Protein AF-A0A0G0MPD8-F1 (afdb_monomer)

Solvent-accessible surface area (backbone atoms only — not comparable to full-atom values): 10029 Å² total; per-residue (Å²): 77,46,36,40,36,32,20,48,58,84,57,30,46,43,71,60,45,51,52,53,38,43,53,51,38,45,75,72,74,41,61,60,48,82,46,55,48,61,64,47,31,36,76,77,27,64,91,77,59,66,97,44,71,67,57,47,56,48,45,52,44,52,28,29,41,52,50,17,53,58,46,42,65,39,38,77,71,67,23,35,36,38,37,28,41,84,54,70,49,70,67,53,44,49,47,23,56,78,62,35,60,88,76,48,47,43,30,29,35,31,31,43,53,59,66,70,60,22,50,56,50,28,72,73,40,98,78,52,72,62,68,65,59,56,52,51,52,49,53,56,61,70,67,50,95,63,80,69,47,31,81,42,74,52,80,65,60,66,65,58,52,36,51,54,48,53,54,28,56,77,70,59,50,27,54,57,77,77,78,76,86,126

Sequence (182 aa):
MRIIILNGAVSSGKTTIGKLLIEKLIHEGKDAVFFDLDDLVEKRSPDFKWDFDENKSRDWLDARKELAELTNQHLHSKRIVVVVGPFFQKEEIEGFIKYVHPEAKIYLYTLTVPLEERLKRNRSRKYSNPDEDIAIQQKEINNLSESYGANINNIRSQLETVDDIVISVENNIGELQLAEDI

Radius of gyration: 15.99 Å; Cα contacts (8 Å, |Δi|>4): 268; chains: 1; bounding box: 38×40×46 Å

Nearest PDB structures (foldseek):
  2bdt-assembly1_A-2  TM=7.378E-01  e=3.967E-09  Halalkalibacterium halodurans C-125
  1m8p-assembly1_A  TM=6.578E-01  e=3.367E-07  Penicillium chrysogenum
  1grq-assembly1_A  TM=7.549E-01  e=3.752E-06  Streptomyces venezuelae
  2vli-assembly2_B-2  TM=6.852E-01  e=1.035E-05  Deinococcus radiodurans R1 = ATCC 13939 = DSM 20539
  5x7j-assembly1_A  TM=6.696E-01  e=2.318E-04  Thermus thermophilus HB8

InterPro domains:
  IPR027417 P-loop containing nucleoside triphosphate hydrolase [G3DSA:3.40.50.300] (2-176)
  IPR027417 P-loop containing nucleoside triphosphate hydrolase [SSF52540] (2-165)

Mean predicted aligned error: 3.75 Å

Secondary structure (DSSP, 8-state):
-EEEEEEE-TTS-HHHHHHHHHHHHHHTT--EEEEEHHHHHHTTSGGG--SSHHHHHHHHHHHHHHHHHHHHHHHTTTPEEEEES---SHHHHHHHHTTS-TT-EEEEEEEE--HHHHHHHHHTSSSPPPHHHHHHHHHHHHT-S---SEEEETTS-HHHHHHHHHHHHHTT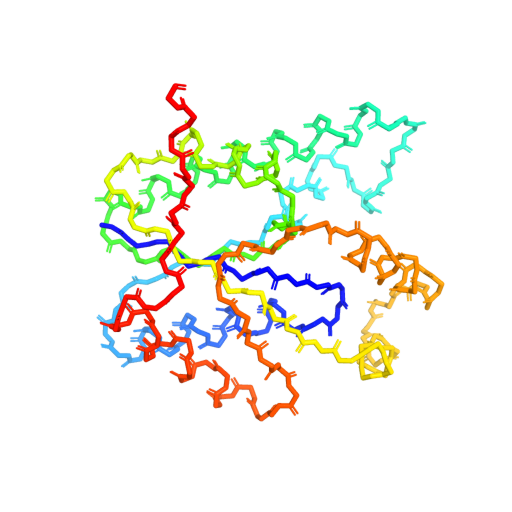TTB-------

pLDDT: mean 92.97, std 8.53, range [33.09, 98.62]

Organism: NCBI:txid1618422

Structure (mmCIF, N/CA/C/O backbone):
data_AF-A0A0G0MPD8-F1
#
_entry.id   AF-A0A0G0MPD8-F1
#
loop_
_atom_site.group_PDB
_atom_site.id
_atom_site.type_symbol
_atom_site.label_atom_id
_atom_site.label_alt_id
_atom_site.label_comp_id
_atom_site.label_asym_id
_atom_site.label_entity_id
_atom_site.label_seq_id
_atom_site.pdbx_PDB_ins_code
_atom_site.Cartn_x
_atom_site.Cartn_y
_atom_site.Cartn_z
_atom_site.occupancy
_atom_site.B_iso_or_equiv
_atom_site.auth_seq_id
_atom_site.auth_comp_id
_atom_site.auth_asym_id
_atom_site.auth_atom_id
_atom_site.pdbx_PDB_model_num
ATOM 1 N N . MET A 1 1 ? -13.045 2.885 12.880 1.00 89.69 1 MET A N 1
ATOM 2 C CA . MET A 1 1 ? -12.556 1.710 12.116 1.00 89.69 1 MET A CA 1
ATOM 3 C C . MET A 1 1 ? -11.212 2.092 11.502 1.00 89.69 1 MET A C 1
ATOM 5 O O . MET A 1 1 ? -11.015 3.287 11.317 1.00 89.69 1 MET A O 1
ATOM 9 N N . ARG A 1 2 ? -10.265 1.171 11.278 1.00 95.69 2 ARG A N 1
ATOM 10 C CA . ARG A 1 2 ? -8.907 1.540 10.824 1.00 95.69 2 ARG A CA 1
ATOM 11 C C . ARG A 1 2 ? -8.507 0.770 9.573 1.00 95.69 2 ARG A C 1
ATOM 13 O O . ARG A 1 2 ? -8.616 -0.455 9.558 1.00 95.69 2 ARG A O 1
ATOM 20 N N . ILE A 1 3 ? -8.000 1.501 8.589 1.00 98.19 3 ILE A N 1
ATOM 21 C CA . ILE A 1 3 ? -7.357 0.964 7.393 1.00 98.19 3 ILE A CA 1
ATOM 22 C C . ILE A 1 3 ? -5.913 1.448 7.391 1.00 98.19 3 ILE A C 1
ATOM 24 O O . ILE A 1 3 ? -5.662 2.633 7.589 1.00 98.19 3 ILE A O 1
ATOM 28 N N . ILE A 1 4 ? -4.972 0.540 7.169 1.00 98.50 4 ILE A N 1
ATOM 29 C CA . ILE A 1 4 ? -3.552 0.839 7.016 1.00 98.50 4 ILE A CA 1
ATOM 30 C C . ILE A 1 4 ? -3.159 0.434 5.600 1.00 98.50 4 ILE A C 1
ATOM 32 O O . ILE A 1 4 ? -3.152 -0.749 5.276 1.00 98.50 4 ILE A O 1
ATOM 36 N N . ILE A 1 5 ? -2.840 1.405 4.756 1.00 98.56 5 ILE A N 1
ATOM 37 C CA . ILE A 1 5 ? -2.388 1.201 3.385 1.00 98.56 5 ILE A CA 1
ATOM 38 C C . ILE A 1 5 ? -0.863 1.294 3.365 1.00 98.56 5 ILE A C 1
ATOM 40 O O . ILE A 1 5 ? -0.290 2.310 3.760 1.00 98.56 5 ILE A O 1
ATOM 44 N N . LEU A 1 6 ? -0.199 0.252 2.871 1.00 98.44 6 LEU A N 1
ATOM 45 C CA . LEU A 1 6 ? 1.227 0.276 2.568 1.00 98.44 6 LEU A CA 1
ATOM 46 C C . LEU A 1 6 ? 1.409 0.470 1.064 1.00 98.44 6 LEU A C 1
ATOM 48 O O . LEU 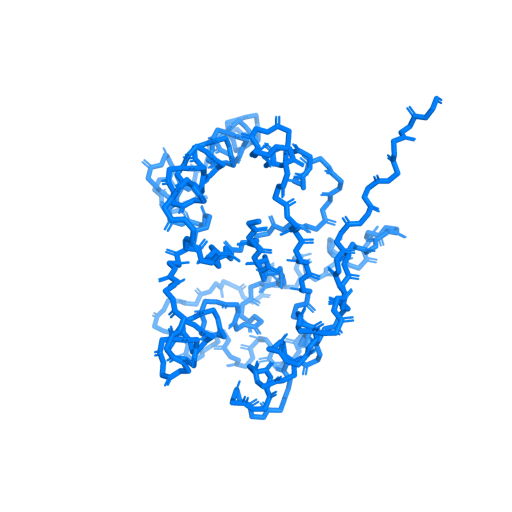A 1 6 ? 1.166 -0.440 0.269 1.00 98.44 6 LEU A O 1
ATOM 52 N N . ASN A 1 7 ? 1.866 1.662 0.699 1.00 97.31 7 ASN A N 1
ATOM 53 C CA . ASN A 1 7 ? 2.253 2.041 -0.651 1.00 97.31 7 ASN A CA 1
ATOM 54 C C . ASN A 1 7 ? 3.767 1.870 -0.852 1.00 97.31 7 ASN A C 1
ATOM 56 O O . ASN A 1 7 ? 4.539 1.705 0.095 1.00 97.31 7 ASN A O 1
ATOM 60 N N . GLY A 1 8 ? 4.224 1.890 -2.098 1.00 95.06 8 GLY A N 1
ATOM 61 C CA . GLY A 1 8 ? 5.638 1.823 -2.439 1.00 95.06 8 GLY A CA 1
ATOM 62 C C . GLY A 1 8 ? 5.912 1.027 -3.707 1.00 95.06 8 GLY A C 1
ATOM 63 O O . GLY A 1 8 ? 5.078 0.281 -4.219 1.00 95.06 8 GLY A O 1
ATOM 64 N N . ALA A 1 9 ? 7.126 1.183 -4.218 1.00 94.19 9 ALA A N 1
ATOM 65 C CA . ALA A 1 9 ? 7.517 0.621 -5.502 1.00 94.19 9 ALA A CA 1
ATOM 66 C C . ALA A 1 9 ? 7.655 -0.915 -5.460 1.00 94.19 9 ALA A C 1
ATOM 68 O O . ALA A 1 9 ? 7.646 -1.552 -4.397 1.00 94.19 9 ALA A O 1
ATOM 69 N N . VAL A 1 10 ? 7.825 -1.543 -6.621 1.00 92.38 10 VAL A N 1
ATOM 70 C CA . VAL A 1 10 ? 8.208 -2.956 -6.721 1.00 92.38 10 VAL A CA 1
ATOM 71 C C . VAL A 1 10 ? 9.486 -3.187 -5.916 1.00 92.38 10 VAL A C 1
ATOM 73 O O . VAL A 1 10 ? 10.426 -2.388 -5.948 1.00 92.38 10 VAL A O 1
ATOM 76 N N . SER A 1 11 ? 9.492 -4.285 -5.157 1.00 93.12 11 SER A N 1
ATOM 77 C CA . SER A 1 11 ? 10.592 -4.694 -4.273 1.00 93.12 11 SER A CA 1
ATOM 78 C C . SER A 1 11 ? 10.896 -3.719 -3.121 1.00 93.12 11 SER A C 1
ATOM 80 O O . SER A 1 11 ? 11.937 -3.836 -2.474 1.00 93.12 11 SER A O 1
ATOM 82 N N . SER A 1 12 ? 9.966 -2.812 -2.783 1.00 95.00 12 SER A N 1
ATOM 83 C CA . SER A 1 12 ? 10.066 -1.986 -1.568 1.00 95.00 12 SER A CA 1
ATOM 84 C C . SER A 1 12 ? 9.766 -2.754 -0.275 1.00 95.00 12 SER A C 1
ATOM 86 O O . SER A 1 12 ? 10.100 -2.271 0.800 1.00 95.00 12 SER A O 1
ATOM 88 N N . GLY A 1 13 ? 9.173 -3.951 -0.358 1.00 94.94 13 GLY A N 1
ATOM 89 C CA . GLY A 1 13 ? 8.874 -4.807 0.797 1.00 94.94 13 GLY A CA 1
ATOM 90 C C . GLY A 1 13 ? 7.444 -4.715 1.341 1.00 94.94 13 GLY A C 1
ATOM 91 O O . GLY A 1 13 ? 7.196 -5.288 2.395 1.00 94.94 13 GLY A O 1
ATOM 92 N N . LYS A 1 14 ? 6.506 -4.058 0.637 1.00 96.44 14 LYS A N 1
ATOM 93 C CA . LYS A 1 14 ? 5.104 -3.869 1.078 1.00 96.44 14 LYS A CA 1
ATOM 94 C C . LYS A 1 14 ? 4.444 -5.139 1.610 1.00 96.44 14 LYS A C 1
ATOM 96 O O . LYS A 1 14 ? 4.046 -5.171 2.765 1.00 96.44 14 LYS A O 1
ATOM 101 N N . THR A 1 15 ? 4.386 -6.199 0.801 1.00 96.06 15 THR A N 1
ATOM 102 C CA . THR A 1 15 ? 3.754 -7.473 1.174 1.00 96.06 15 THR A CA 1
ATOM 103 C C . THR A 1 15 ? 4.418 -8.097 2.404 1.00 96.06 15 THR A C 1
ATOM 105 O O . THR A 1 15 ? 3.732 -8.636 3.266 1.00 96.06 15 THR A O 1
ATOM 108 N N . THR A 1 16 ? 5.747 -8.005 2.527 1.00 96.25 16 THR A N 1
ATOM 109 C CA . THR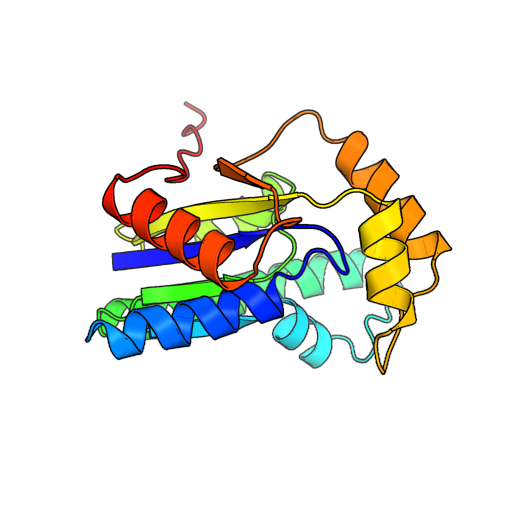 A 1 16 ? 6.472 -8.524 3.696 1.00 96.25 16 THR A CA 1
ATOM 110 C C . THR A 1 16 ? 6.147 -7.728 4.955 1.00 96.25 16 THR A C 1
ATOM 112 O O . THR A 1 16 ? 5.774 -8.320 5.962 1.00 96.25 16 THR A O 1
ATOM 115 N N . ILE A 1 17 ? 6.234 -6.397 4.890 1.00 98.19 17 ILE A N 1
ATOM 116 C CA . ILE A 1 17 ? 5.904 -5.520 6.019 1.00 98.19 17 ILE A CA 1
ATOM 117 C C . ILE A 1 17 ? 4.429 -5.662 6.405 1.00 98.19 17 ILE A C 1
ATOM 119 O O . ILE A 1 17 ? 4.128 -5.759 7.586 1.00 98.19 17 ILE A O 1
ATOM 123 N N . GLY A 1 18 ? 3.514 -5.756 5.440 1.00 98.31 18 GLY A N 1
ATOM 124 C CA . GLY A 1 18 ? 2.086 -5.926 5.705 1.00 98.31 18 GLY A CA 1
ATOM 125 C C . GLY A 1 18 ? 1.761 -7.238 6.417 1.00 98.31 18 GLY A C 1
ATOM 126 O O . GLY A 1 18 ? 0.972 -7.235 7.356 1.00 98.31 18 GLY A O 1
ATOM 127 N N . LYS A 1 19 ? 2.413 -8.345 6.041 1.00 98.19 19 LYS A N 1
ATOM 128 C CA . LYS A 1 19 ? 2.257 -9.634 6.736 1.00 98.19 19 LYS A CA 1
ATOM 129 C C . LYS A 1 19 ? 2.800 -9.585 8.165 1.00 98.19 19 LYS A C 1
ATOM 131 O O . LYS A 1 19 ? 2.087 -9.958 9.090 1.00 98.19 19 LYS A O 1
ATOM 136 N N . LEU A 1 20 ? 4.008 -9.050 8.352 1.00 98.31 20 LEU A N 1
ATOM 137 C CA . LEU A 1 20 ? 4.600 -8.883 9.685 1.00 98.31 20 LEU A CA 1
ATOM 138 C C . LEU A 1 20 ? 3.778 -7.928 10.567 1.00 98.31 20 LEU A C 1
ATOM 140 O O . LEU A 1 20 ? 3.646 -8.149 11.768 1.00 98.31 20 LEU A O 1
ATOM 144 N N . LEU A 1 21 ? 3.178 -6.893 9.975 1.00 98.44 21 LEU A N 1
ATOM 145 C CA . LEU A 1 21 ? 2.280 -5.978 10.673 1.00 98.44 21 LEU A CA 1
ATOM 146 C C . LEU A 1 21 ? 1.028 -6.699 11.184 1.00 98.44 21 LEU A C 1
ATOM 148 O O . LEU A 1 21 ? 0.639 -6.484 12.328 1.00 98.44 21 LEU A O 1
ATOM 152 N N . ILE A 1 22 ? 0.419 -7.585 10.388 1.00 98.19 22 ILE A N 1
ATOM 153 C CA . ILE A 1 22 ? -0.695 -8.418 10.865 1.00 98.19 22 ILE A CA 1
ATOM 154 C C . ILE A 1 22 ? -0.270 -9.292 12.040 1.00 98.19 22 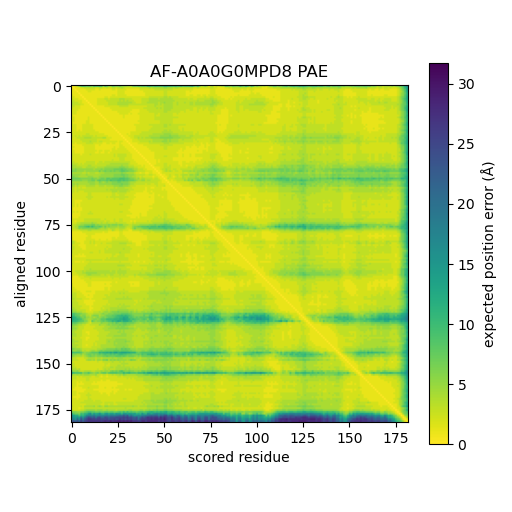ILE A C 1
ATOM 156 O O . ILE A 1 22 ? -0.967 -9.317 13.053 1.00 98.19 22 ILE A O 1
ATOM 160 N N . GLU A 1 23 ? 0.866 -9.982 11.928 1.00 98.12 23 GLU A N 1
ATOM 161 C CA . GLU A 1 23 ? 1.380 -10.839 13.003 1.00 98.12 23 GLU A CA 1
ATOM 162 C C . GLU A 1 23 ? 1.576 -10.047 14.300 1.00 98.12 23 GLU A C 1
ATOM 164 O O . GLU A 1 23 ? 1.130 -10.481 15.365 1.00 98.12 23 GLU A O 1
ATOM 169 N N . LYS A 1 24 ? 2.163 -8.848 14.204 1.00 97.75 24 LYS A N 1
ATOM 170 C CA . LYS A 1 24 ? 2.351 -7.936 15.337 1.00 97.75 24 LYS A CA 1
ATOM 171 C C . LYS A 1 24 ? 1.023 -7.526 15.970 1.00 97.75 24 LYS A C 1
ATOM 173 O O . LYS A 1 24 ? 0.870 -7.636 17.185 1.00 97.75 24 LYS A O 1
ATOM 178 N N . LEU A 1 25 ? 0.058 -7.086 15.161 1.00 97.12 25 LEU A N 1
ATOM 179 C CA . LEU A 1 25 ? -1.260 -6.656 15.637 1.00 97.12 25 LEU A CA 1
ATOM 180 C C . LEU A 1 25 ? -1.999 -7.802 16.345 1.00 97.12 25 LEU A C 1
ATOM 182 O O . LEU A 1 25 ? -2.536 -7.598 17.433 1.00 97.12 25 LEU A O 1
ATOM 186 N N . ILE A 1 26 ? -1.967 -9.010 15.777 1.00 96.75 26 ILE A N 1
ATOM 187 C CA . ILE A 1 26 ? -2.576 -10.206 16.378 1.00 96.75 26 ILE A CA 1
ATOM 188 C C . ILE A 1 26 ? -1.893 -10.566 17.698 1.00 96.75 26 ILE A C 1
ATOM 190 O O . ILE A 1 26 ? -2.576 -10.843 18.684 1.00 96.75 26 ILE A O 1
ATOM 194 N N . HIS A 1 27 ? -0.560 -10.517 17.752 1.00 96.94 27 HIS A N 1
ATOM 195 C CA . HIS A 1 27 ? 0.196 -10.757 18.983 1.00 96.94 27 HIS A CA 1
ATOM 196 C C . HIS A 1 27 ? -0.147 -9.740 20.089 1.00 96.94 27 HIS A C 1
ATOM 198 O O . HIS A 1 27 ? -0.132 -10.074 21.271 1.00 96.94 27 HIS A O 1
ATOM 204 N N . GLU A 1 28 ? -0.505 -8.508 19.725 1.00 95.38 28 GLU A N 1
ATOM 205 C CA . GLU A 1 28 ? -0.995 -7.469 20.645 1.00 95.38 28 GLU A CA 1
ATOM 206 C C . GLU A 1 28 ? -2.487 -7.603 21.004 1.00 95.38 28 GLU A C 1
ATOM 208 O O . GLU A 1 28 ? -3.049 -6.729 21.666 1.00 95.38 28 GLU A O 1
ATOM 213 N N . GLY A 1 29 ? -3.152 -8.680 20.577 1.00 96.00 29 GLY A N 1
ATOM 214 C CA . GLY A 1 29 ? -4.567 -8.930 20.854 1.00 96.00 29 GLY A CA 1
ATOM 215 C C . GLY A 1 29 ? -5.535 -8.124 19.982 1.00 96.00 29 GLY A C 1
ATOM 216 O O . GLY A 1 29 ? -6.718 -8.030 20.315 1.00 96.00 29 GLY A O 1
ATOM 217 N N . LYS A 1 30 ? -5.066 -7.532 18.876 1.00 95.62 30 LYS A N 1
ATOM 218 C CA . LYS A 1 30 ? -5.901 -6.824 17.894 1.00 95.62 30 LYS A CA 1
ATOM 219 C C . LYS A 1 30 ? -6.303 -7.795 16.777 1.00 95.62 30 LYS A C 1
ATOM 221 O O . LYS A 1 30 ? -5.483 -8.569 16.298 1.00 95.62 30 LYS A O 1
ATOM 226 N N . ASP A 1 31 ? -7.552 -7.736 16.319 1.00 95.75 31 ASP A N 1
ATOM 227 C CA . ASP A 1 31 ? -7.974 -8.493 15.134 1.00 95.75 31 ASP A CA 1
ATOM 228 C C . ASP A 1 31 ? -7.675 -7.689 13.863 1.00 95.75 31 ASP A C 1
ATOM 230 O O . ASP A 1 31 ? -8.049 -6.515 13.754 1.00 95.75 31 ASP A O 1
ATOM 234 N N . ALA A 1 32 ? -6.988 -8.314 12.908 1.00 97.56 32 ALA A N 1
ATOM 235 C CA . ALA A 1 32 ? -6.561 -7.675 11.676 1.00 97.56 32 ALA A CA 1
ATOM 236 C C . ALA A 1 32 ? -6.621 -8.624 10.467 1.00 97.56 32 ALA A C 1
ATOM 238 O O . ALA A 1 32 ? -6.510 -9.844 10.600 1.00 97.56 32 ALA A O 1
ATOM 239 N N . VAL A 1 33 ? -6.794 -8.055 9.272 1.00 98.00 33 VAL A N 1
ATOM 240 C CA . VAL A 1 33 ? -6.824 -8.780 7.991 1.00 98.00 33 VAL A CA 1
ATOM 241 C C . VAL A 1 33 ? -5.934 -8.098 6.961 1.00 98.00 33 VAL A C 1
ATOM 243 O O . VAL A 1 33 ? -5.814 -6.877 6.965 1.00 98.00 33 VAL A O 1
ATOM 246 N N . PHE A 1 34 ? -5.320 -8.892 6.086 1.00 98.38 34 PHE A N 1
ATOM 247 C CA . PHE A 1 34 ? -4.436 -8.428 5.021 1.00 98.38 34 PHE A CA 1
ATOM 248 C C . PHE A 1 34 ? -5.078 -8.608 3.648 1.00 98.38 34 PHE A C 1
ATOM 250 O O 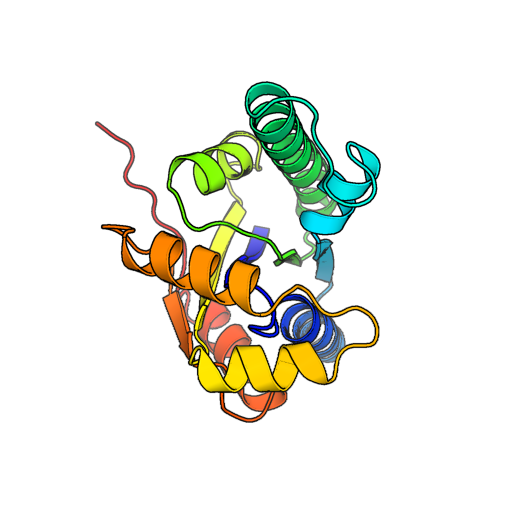. PHE A 1 34 ? -5.618 -9.678 3.362 1.00 98.38 34 PHE A O 1
ATOM 257 N N . PHE A 1 35 ? -4.929 -7.600 2.794 1.00 98.31 35 PHE A N 1
ATOM 258 C CA . PHE A 1 35 ? -5.270 -7.656 1.379 1.00 98.31 35 PHE A CA 1
ATOM 259 C C . PHE A 1 35 ? -4.133 -7.111 0.516 1.00 98.31 35 PHE A C 1
ATOM 261 O O . PHE A 1 35 ? -3.550 -6.072 0.830 1.00 98.31 35 PHE A O 1
ATOM 268 N N . ASP A 1 36 ? -3.863 -7.793 -0.593 1.00 97.62 36 ASP A N 1
ATOM 269 C CA . ASP A 1 36 ? -2.962 -7.332 -1.645 1.00 97.62 36 ASP A CA 1
ATOM 270 C C . ASP A 1 36 ? -3.801 -6.909 -2.856 1.00 97.62 36 ASP A C 1
ATOM 272 O O . ASP A 1 36 ? -4.614 -7.688 -3.358 1.00 97.62 36 ASP A O 1
ATOM 276 N N . LEU A 1 37 ? -3.662 -5.655 -3.291 1.00 97.62 37 LEU A N 1
ATOM 277 C CA . LEU A 1 37 ? -4.362 -5.151 -4.472 1.00 97.62 37 LEU A CA 1
ATOM 278 C C . LEU A 1 37 ? -3.881 -5.875 -5.735 1.00 97.62 37 LEU A C 1
ATOM 280 O O . LEU A 1 37 ? -4.691 -6.131 -6.627 1.00 97.62 37 LEU A O 1
ATOM 284 N N . ASP A 1 38 ? -2.599 -6.246 -5.784 1.00 94.38 38 ASP A N 1
ATOM 285 C CA . ASP A 1 38 ? -2.008 -6.937 -6.928 1.00 94.38 38 ASP A CA 1
ATOM 286 C C . ASP A 1 38 ? -2.713 -8.295 -7.149 1.00 94.38 38 ASP A C 1
ATOM 288 O O . ASP A 1 38 ? -3.046 -8.624 -8.287 1.00 94.38 38 ASP A O 1
ATOM 292 N N . ASP A 1 39 ? -3.081 -9.013 -6.075 1.00 95.62 39 ASP A N 1
ATOM 293 C CA . ASP A 1 39 ? -3.837 -10.280 -6.147 1.00 95.62 39 ASP A CA 1
ATOM 294 C C . ASP A 1 39 ? -5.228 -10.101 -6.789 1.00 95.62 39 ASP A C 1
ATOM 296 O O . ASP A 1 39 ? -5.761 -11.016 -7.421 1.00 95.62 39 ASP A O 1
ATOM 300 N N . LEU A 1 40 ? -5.868 -8.941 -6.600 1.00 97.19 40 LEU A N 1
ATOM 301 C CA . LEU A 1 40 ? -7.189 -8.654 -7.174 1.00 97.19 40 LEU A CA 1
ATOM 302 C C . LEU A 1 40 ? -7.097 -8.261 -8.647 1.00 97.19 40 LEU A C 1
ATOM 304 O O . LEU A 1 40 ? -7.979 -8.610 -9.433 1.00 97.19 40 LEU A O 1
ATOM 308 N N . VAL A 1 41 ? -6.024 -7.570 -9.028 1.00 96.44 41 VAL A N 1
ATOM 309 C CA . VAL A 1 41 ? -5.736 -7.254 -10.430 1.00 96.44 41 VAL A CA 1
ATOM 310 C C . VAL A 1 41 ? -5.372 -8.523 -11.195 1.00 96.44 41 VAL A C 1
ATOM 312 O O . VAL A 1 41 ? -5.921 -8.754 -12.270 1.00 96.44 41 VAL A O 1
ATOM 315 N N . GLU A 1 42 ? -4.530 -9.389 -10.630 1.00 94.88 42 GLU A N 1
ATOM 316 C CA . GLU A 1 42 ? -4.084 -10.626 -11.282 1.00 94.88 42 GLU A CA 1
ATOM 317 C C . GLU A 1 42 ? -5.245 -11.598 -11.562 1.00 94.88 42 GLU A C 1
ATOM 319 O O . GLU A 1 42 ? -5.276 -12.258 -12.601 1.00 94.88 42 GLU A O 1
ATOM 324 N N . LYS A 1 43 ? -6.271 -11.632 -10.697 1.00 94.88 43 LYS A N 1
ATOM 325 C CA . LYS A 1 43 ? -7.513 -12.390 -10.955 1.00 94.88 43 LYS A CA 1
ATOM 326 C C . LYS A 1 43 ? -8.262 -11.924 -12.207 1.00 94.88 43 LYS A C 1
ATOM 328 O O . LYS A 1 43 ? -9.016 -12.707 -12.783 1.00 94.88 43 LYS A O 1
ATOM 333 N N . ARG A 1 44 ? -8.106 -10.654 -12.591 1.00 93.94 44 ARG A N 1
ATOM 334 C CA . ARG A 1 44 ? -8.770 -10.027 -13.747 1.00 93.94 44 ARG A CA 1
ATOM 335 C C . ARG A 1 44 ? -7.899 -10.107 -14.995 1.00 93.94 44 ARG A C 1
ATOM 337 O O . ARG A 1 44 ? -8.400 -10.432 -16.067 1.00 93.94 44 ARG A O 1
ATOM 344 N N . SER A 1 45 ? -6.603 -9.863 -14.825 1.00 93.19 45 SER A N 1
ATOM 345 C CA . SER A 1 45 ? -5.577 -9.924 -15.860 1.00 93.19 45 SER A CA 1
ATOM 346 C C . SER A 1 45 ? -4.396 -10.772 -15.366 1.00 93.19 45 SER A C 1
ATOM 348 O O . SER A 1 45 ? -3.496 -10.261 -14.690 1.00 93.19 45 SER A O 1
ATOM 350 N N . PRO A 1 46 ? -4.391 -12.081 -15.683 1.00 90.94 46 PRO A N 1
ATOM 351 C CA . PRO A 1 46 ? -3.290 -12.969 -15.326 1.00 90.94 46 PRO A CA 1
ATOM 352 C C . PRO A 1 46 ? -1.958 -12.477 -15.902 1.00 90.94 46 PRO A C 1
ATOM 354 O O . PRO A 1 46 ? -1.900 -12.009 -17.041 1.00 90.94 46 PRO A O 1
ATOM 357 N N . ASP A 1 47 ? -0.886 -12.600 -15.119 1.00 86.44 47 ASP A N 1
ATOM 358 C CA . ASP A 1 47 ? 0.459 -12.100 -15.439 1.00 86.44 47 ASP A CA 1
ATOM 359 C C . ASP A 1 47 ? 0.547 -10.584 -15.715 1.00 86.44 47 ASP A C 1
ATOM 361 O O . ASP A 1 47 ? 1.555 -10.136 -16.268 1.00 86.44 47 ASP A O 1
ATOM 365 N N . PHE A 1 48 ? -0.473 -9.789 -15.363 1.00 87.56 48 PHE A N 1
ATOM 366 C CA . PHE A 1 48 ? -0.511 -8.342 -15.619 1.00 87.56 48 PHE A CA 1
ATOM 367 C C . PHE A 1 48 ? -0.319 -8.005 -17.111 1.00 87.56 48 PHE A C 1
ATOM 369 O O . PHE A 1 48 ? 0.463 -7.123 -17.480 1.00 87.56 48 PHE A O 1
ATOM 376 N N . LYS A 1 49 ? -1.008 -8.744 -17.990 1.00 88.44 49 LYS A N 1
ATOM 377 C CA . LYS A 1 49 ? -0.958 -8.560 -19.448 1.00 88.44 49 LYS A CA 1
ATOM 378 C C . LYS A 1 49 ? -2.253 -7.950 -19.964 1.00 88.44 49 LYS A C 1
ATOM 380 O O . LYS A 1 49 ? -3.340 -8.493 -19.762 1.00 88.44 49 LYS A O 1
ATOM 385 N N . TRP A 1 50 ? -2.120 -6.854 -20.700 1.00 93.31 50 TRP A N 1
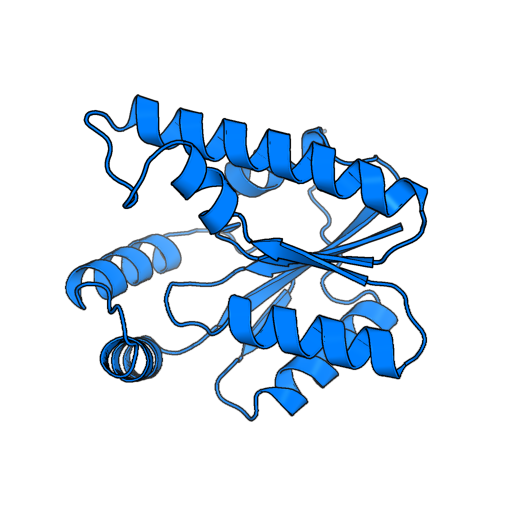ATOM 386 C CA . TRP A 1 50 ? -3.236 -6.176 -21.347 1.00 93.31 50 TRP A CA 1
ATOM 387 C C . TRP A 1 50 ? -2.922 -5.909 -22.808 1.00 93.31 50 TRP A C 1
ATOM 389 O O . TRP A 1 50 ? -1.800 -5.542 -23.148 1.00 93.31 50 TRP A O 1
ATOM 399 N N . ASP A 1 51 ? -3.943 -6.048 -23.649 1.00 89.62 51 ASP A N 1
ATOM 400 C CA . ASP A 1 51 ? -3.853 -5.695 -25.066 1.00 89.62 51 ASP A CA 1
ATOM 401 C C . ASP A 1 51 ? -3.899 -4.171 -25.280 1.00 89.62 51 ASP A C 1
ATOM 403 O O . ASP A 1 51 ? -3.364 -3.668 -26.265 1.00 89.62 51 ASP A O 1
ATOM 407 N N . PHE A 1 52 ? -4.531 -3.440 -24.349 1.00 91.94 52 PHE A N 1
ATOM 408 C CA . PHE A 1 52 ? -4.769 -1.996 -24.420 1.00 91.94 52 PHE A CA 1
ATOM 409 C C . PHE A 1 52 ? -4.672 -1.333 -23.035 1.00 91.94 52 PHE A C 1
ATOM 411 O O . PHE A 1 52 ? -5.051 -1.933 -22.021 1.00 91.94 52 PHE A O 1
ATOM 418 N N . ASP A 1 53 ? -4.224 -0.076 -22.989 1.00 90.88 53 ASP A N 1
ATOM 419 C CA . ASP A 1 53 ? -4.077 0.695 -21.744 1.00 90.88 53 ASP A CA 1
ATOM 420 C C . ASP A 1 53 ? -5.424 0.989 -21.062 1.00 90.88 53 ASP A C 1
ATOM 422 O O . ASP A 1 53 ? -5.505 1.080 -19.831 1.00 90.88 53 ASP A O 1
ATOM 426 N N . GLU A 1 54 ? -6.512 1.081 -21.830 1.00 93.44 54 GLU A N 1
ATOM 427 C CA . GLU A 1 54 ? -7.865 1.247 -21.297 1.00 93.44 54 GLU A CA 1
ATOM 428 C C . GLU A 1 54 ? -8.297 0.026 -20.477 1.00 93.44 54 GLU A C 1
ATOM 430 O O . GLU A 1 54 ? -8.911 0.176 -19.417 1.00 93.44 54 GLU A O 1
ATOM 435 N N . ASN A 1 55 ? -7.940 -1.186 -20.923 1.00 94.38 55 ASN A N 1
ATOM 436 C CA . ASN A 1 55 ? -8.218 -2.418 -20.185 1.00 94.38 55 ASN A CA 1
ATOM 437 C C . ASN A 1 55 ? -7.453 -2.431 -18.862 1.00 94.38 55 ASN A C 1
ATOM 439 O O . ASN A 1 55 ? -8.052 -2.694 -17.821 1.00 94.38 55 ASN A O 1
ATOM 443 N N . LYS A 1 56 ? -6.165 -2.072 -18.892 1.00 94.31 56 LYS A N 1
ATOM 444 C CA . LYS A 1 56 ? -5.340 -1.930 -17.688 1.00 94.31 56 LYS A CA 1
ATOM 445 C C . LYS A 1 56 ? -5.976 -0.959 -16.700 1.00 94.31 56 LYS A C 1
ATOM 447 O O . LYS A 1 56 ? -6.207 -1.315 -15.547 1.00 94.31 56 LYS A O 1
ATOM 452 N N . SER A 1 57 ? -6.308 0.245 -17.155 1.00 93.38 57 SER A N 1
ATOM 453 C CA . SER A 1 57 ? -6.883 1.292 -16.304 1.00 93.38 57 SER A CA 1
ATOM 454 C C . SER A 1 57 ? -8.207 0.857 -15.670 1.00 93.38 57 SER A C 1
ATOM 456 O O . SER A 1 57 ? -8.422 1.067 -14.475 1.00 93.38 57 SER A O 1
ATOM 458 N N . ARG A 1 58 ? -9.073 0.191 -16.446 1.00 95.12 58 ARG A N 1
ATOM 459 C CA . ARG A 1 58 ? -10.340 -0.361 -15.952 1.00 95.12 58 ARG A CA 1
ATOM 460 C C . ARG A 1 58 ? -10.116 -1.452 -14.909 1.00 95.12 58 ARG A C 1
ATOM 462 O O . ARG A 1 58 ? -10.722 -1.387 -13.846 1.00 95.12 58 ARG A O 1
ATOM 469 N N . ASP A 1 59 ? -9.248 -2.422 -15.181 1.00 96.50 59 ASP A N 1
ATOM 470 C CA . ASP A 1 59 ? -9.037 -3.559 -14.281 1.00 96.50 59 ASP A CA 1
ATOM 471 C C . ASP A 1 59 ? -8.460 -3.105 -12.929 1.00 96.50 59 ASP A C 1
ATOM 473 O O . ASP A 1 59 ? -8.881 -3.590 -11.879 1.00 96.50 59 ASP A O 1
ATOM 477 N N . TRP A 1 60 ? -7.562 -2.114 -12.938 1.00 96.94 60 TRP A N 1
ATOM 478 C CA . TRP A 1 60 ? -7.046 -1.470 -11.726 1.00 96.94 60 TRP A CA 1
ATOM 479 C C . TRP A 1 60 ? -8.121 -0.704 -10.946 1.00 96.94 60 TRP A C 1
ATOM 481 O O . TRP A 1 60 ? -8.116 -0.719 -9.712 1.00 96.94 60 TRP A O 1
ATOM 491 N N . LEU A 1 61 ? -9.033 -0.014 -11.634 1.00 96.12 61 LEU A N 1
ATOM 492 C CA . LEU A 1 61 ? -10.147 0.686 -10.993 1.00 96.12 61 LEU A CA 1
ATOM 493 C C . LEU A 1 61 ? -11.145 -0.304 -10.373 1.00 96.12 61 LEU A C 1
ATOM 495 O O . LEU A 1 61 ? -11.561 -0.125 -9.226 1.00 96.12 61 LEU A O 1
ATOM 499 N N . ASP A 1 62 ? -11.487 -1.363 -11.103 1.00 97.50 62 ASP A N 1
ATOM 500 C CA . ASP A 1 62 ? -12.396 -2.413 -10.642 1.00 97.50 62 ASP A CA 1
ATOM 501 C C . ASP A 1 62 ? -11.807 -3.182 -9.453 1.00 97.50 62 ASP A C 1
ATOM 503 O O . ASP A 1 62 ? -12.515 -3.443 -8.480 1.00 97.50 62 ASP A O 1
ATOM 507 N N . ALA A 1 63 ? -10.504 -3.482 -9.478 1.00 98.19 63 ALA A N 1
ATOM 508 C CA . ALA A 1 63 ? -9.809 -4.111 -8.358 1.00 98.19 63 ALA A CA 1
ATOM 509 C C . ALA A 1 63 ? -9.833 -3.235 -7.095 1.00 98.19 63 ALA A C 1
ATOM 511 O O . ALA A 1 63 ? -10.068 -3.745 -6.001 1.00 98.19 63 ALA A O 1
ATOM 512 N N . ARG A 1 64 ? -9.661 -1.912 -7.221 1.00 98.12 64 ARG A N 1
ATOM 513 C CA . ARG A 1 64 ? -9.769 -0.982 -6.080 1.00 98.12 64 ARG A CA 1
ATOM 514 C C . ARG A 1 64 ? -11.184 -0.909 -5.517 1.00 98.12 64 ARG A C 1
ATOM 516 O O . ARG A 1 64 ? -11.348 -0.857 -4.299 1.00 98.12 64 ARG A O 1
ATOM 523 N N . LYS A 1 65 ? -12.199 -0.946 -6.381 1.00 97.94 65 LYS A N 1
ATOM 524 C CA . LYS A 1 65 ? -13.597 -1.019 -5.948 1.00 97.94 65 LYS A CA 1
ATOM 525 C C . LYS A 1 65 ? -13.875 -2.314 -5.179 1.00 97.94 65 LYS A C 1
ATOM 527 O O . LYS A 1 65 ? -14.398 -2.256 -4.071 1.00 97.94 65 LYS A O 1
ATOM 532 N N . GLU A 1 66 ? -13.480 -3.462 -5.727 1.00 98.06 66 GLU A N 1
ATOM 533 C CA . GLU A 1 66 ? -13.623 -4.763 -5.058 1.00 98.06 66 GLU A CA 1
ATOM 534 C C . GLU A 1 66 ? -12.883 -4.786 -3.712 1.00 98.06 66 GLU A C 1
ATOM 536 O O . GLU A 1 66 ? -13.422 -5.232 -2.699 1.00 98.06 66 GLU A O 1
ATOM 541 N N . LEU A 1 67 ? -11.668 -4.236 -3.666 1.00 98.38 67 LEU A N 1
ATOM 542 C CA . LEU A 1 67 ? -10.883 -4.121 -2.442 1.00 98.38 67 LEU A CA 1
ATOM 543 C C . LEU A 1 67 ? -11.586 -3.285 -1.368 1.00 98.38 67 LEU A C 1
ATOM 545 O O . LEU A 1 67 ? -11.541 -3.635 -0.187 1.00 98.38 67 LEU A O 1
ATOM 549 N N . ALA A 1 68 ? -12.232 -2.185 -1.757 1.00 97.75 68 ALA A N 1
ATOM 550 C CA . ALA A 1 68 ? -13.008 -1.352 -0.844 1.00 97.75 68 ALA A CA 1
ATOM 551 C C . ALA A 1 68 ? -14.229 -2.103 -0.294 1.00 97.75 68 ALA A C 1
ATOM 553 O O . ALA A 1 68 ? -14.499 -2.049 0.907 1.00 97.75 68 ALA A O 1
ATOM 554 N N . GLU A 1 69 ? -14.924 -2.871 -1.136 1.00 96.75 69 GLU A N 1
ATOM 555 C CA . GLU A 1 69 ? -16.049 -3.714 -0.719 1.00 96.75 69 GLU A CA 1
ATOM 556 C C . GLU A 1 69 ? -15.607 -4.791 0.288 1.00 96.75 69 GLU A C 1
ATOM 558 O O . GLU A 1 69 ? -16.225 -4.932 1.348 1.00 96.75 69 GLU A O 1
ATOM 563 N N . LEU A 1 70 ? -14.499 -5.491 0.018 1.00 96.69 70 LEU A N 1
ATOM 564 C CA . LEU A 1 70 ? -13.894 -6.460 0.946 1.00 96.69 70 LEU A CA 1
ATOM 565 C C . LEU A 1 70 ? -13.456 -5.800 2.258 1.00 96.69 70 LEU A C 1
ATOM 567 O O . LEU A 1 70 ? -13.698 -6.324 3.347 1.00 96.69 70 LEU A O 1
ATOM 571 N N . THR A 1 71 ? -12.851 -4.617 2.165 1.00 97.56 71 THR A N 1
ATOM 572 C CA . THR A 1 71 ? -12.449 -3.817 3.325 1.00 97.56 71 THR A CA 1
ATOM 573 C C . THR A 1 71 ? -13.657 -3.514 4.212 1.00 97.56 71 THR A C 1
ATOM 575 O O . THR A 1 71 ? -13.628 -3.809 5.409 1.00 97.56 71 THR A O 1
ATOM 578 N N . ASN A 1 72 ? -14.757 -3.022 3.638 1.00 96.44 72 ASN A N 1
ATOM 579 C CA . ASN A 1 72 ? -15.973 -2.677 4.380 1.00 96.44 72 ASN A CA 1
ATOM 580 C C . ASN A 1 72 ? -16.576 -3.866 5.139 1.00 96.44 72 ASN A C 1
ATOM 582 O O . ASN A 1 72 ? -16.993 -3.705 6.290 1.00 96.44 72 ASN A O 1
ATOM 586 N N . GLN A 1 73 ? -16.560 -5.069 4.552 1.00 95.50 73 GLN A N 1
ATOM 587 C CA . GLN A 1 73 ? -17.037 -6.288 5.221 1.00 95.50 73 GLN A CA 1
ATOM 588 C C . GLN A 1 73 ? -16.298 -6.546 6.547 1.00 95.50 73 GLN A C 1
ATOM 590 O O . GLN A 1 73 ? -16.905 -6.956 7.541 1.00 95.50 73 GLN A O 1
ATOM 595 N N . HIS A 1 74 ? -14.996 -6.257 6.599 1.00 96.12 74 HIS A N 1
ATOM 596 C CA . HIS A 1 74 ? -14.182 -6.443 7.801 1.00 96.12 74 HIS A CA 1
ATOM 597 C C . HIS A 1 74 ? -14.235 -5.264 8.773 1.00 96.12 74 HIS A C 1
ATOM 599 O O . HIS A 1 74 ? -14.186 -5.484 9.989 1.00 96.12 74 HIS A O 1
ATOM 605 N N . LEU A 1 75 ? -14.404 -4.036 8.276 1.00 92.62 75 LEU A N 1
ATOM 606 C CA . LEU A 1 75 ? -14.578 -2.859 9.132 1.00 92.62 75 LEU A CA 1
ATOM 607 C C . LEU A 1 75 ? -15.844 -2.963 9.995 1.00 92.62 75 LEU A C 1
ATOM 609 O O . LEU A 1 75 ? -15.801 -2.600 11.173 1.00 92.62 75 LEU A O 1
ATOM 613 N N . HIS A 1 76 ? -16.934 -3.533 9.464 1.00 84.94 76 HIS A N 1
ATOM 614 C CA . HIS A 1 76 ? -18.157 -3.808 10.235 1.00 84.94 76 HIS A CA 1
ATOM 615 C C . HIS A 1 76 ? -17.911 -4.746 11.427 1.00 84.94 76 HIS A C 1
ATOM 617 O O . HIS A 1 76 ? -18.545 -4.610 12.472 1.00 84.94 76 HIS A O 1
ATOM 623 N N . SER A 1 77 ? -16.939 -5.653 11.306 1.00 86.81 77 SER A N 1
ATOM 624 C CA . SER A 1 77 ? -16.522 -6.568 12.377 1.00 86.81 77 SER A CA 1
ATOM 625 C C . SER A 1 77 ? -15.445 -5.968 13.295 1.00 86.81 77 SER A C 1
ATOM 627 O O . SER A 1 77 ? -14.831 -6.689 14.075 1.00 86.81 77 SER A O 1
ATOM 629 N N . LYS A 1 78 ? -15.196 -4.651 13.211 1.00 88.62 78 LYS A N 1
ATOM 630 C CA . LYS A 1 78 ? -14.170 -3.906 13.967 1.00 88.62 78 LYS A CA 1
ATOM 631 C C . LYS A 1 78 ? -12.726 -4.393 13.756 1.00 88.62 78 LYS A C 1
ATOM 633 O O . LYS A 1 78 ? -11.858 -4.051 14.560 1.00 88.62 78 LYS A O 1
ATOM 638 N N . ARG A 1 79 ? -12.445 -5.132 12.677 1.00 95.25 79 ARG A N 1
ATOM 639 C CA . ARG A 1 79 ? -11.081 -5.567 12.333 1.00 95.25 79 ARG A CA 1
ATOM 640 C C . ARG A 1 79 ? -10.272 -4.392 11.787 1.00 95.25 79 ARG A C 1
ATOM 642 O O . ARG A 1 79 ? -10.819 -3.505 11.128 1.00 95.25 79 ARG A O 1
ATOM 649 N N . ILE A 1 80 ? -8.969 -4.398 12.041 1.00 97.75 80 ILE A N 1
ATOM 650 C CA . ILE A 1 80 ? -8.018 -3.516 11.359 1.00 97.75 80 ILE A CA 1
ATOM 651 C C . ILE A 1 80 ? -7.757 -4.101 9.970 1.00 97.75 80 ILE A C 1
ATOM 653 O O . ILE A 1 80 ? -7.435 -5.281 9.843 1.00 97.75 80 ILE A O 1
ATOM 657 N N . VAL A 1 81 ? -7.888 -3.295 8.922 1.00 98.38 81 VAL A N 1
ATOM 658 C CA . VAL A 1 81 ? -7.633 -3.753 7.552 1.00 98.38 81 VAL A CA 1
ATOM 659 C C . VAL A 1 81 ? -6.275 -3.233 7.100 1.00 98.38 81 VAL A C 1
ATOM 661 O O . VAL A 1 81 ? -6.061 -2.027 7.064 1.00 98.38 81 VAL A O 1
ATOM 664 N N . VAL A 1 82 ? -5.352 -4.132 6.768 1.00 98.62 82 VAL A N 1
ATOM 665 C CA . VAL A 1 82 ? -4.059 -3.804 6.163 1.00 98.62 82 VAL A CA 1
ATOM 666 C C . VAL A 1 82 ? -4.149 -4.080 4.669 1.00 98.62 82 VAL A C 1
ATOM 668 O O . VAL A 1 82 ? -4.419 -5.203 4.254 1.00 98.62 82 VAL A O 1
ATOM 671 N N . VAL A 1 83 ? -3.915 -3.054 3.866 1.00 98.44 83 VAL A N 1
ATOM 672 C CA . VAL A 1 83 ? -3.927 -3.109 2.406 1.00 98.44 83 VAL A CA 1
ATOM 673 C C . VAL A 1 83 ? -2.521 -2.849 1.893 1.00 98.44 83 VAL A C 1
ATOM 675 O O . VAL A 1 83 ? -1.831 -1.968 2.404 1.00 98.44 83 VAL A O 1
ATOM 678 N N . VAL A 1 84 ? -2.096 -3.564 0.857 1.00 98.25 84 VAL A N 1
ATOM 679 C CA . VAL A 1 84 ? -0.870 -3.242 0.121 1.00 98.25 84 VAL A CA 1
ATOM 680 C C . VAL A 1 84 ? -1.160 -3.088 -1.365 1.00 98.25 84 VAL A C 1
ATOM 682 O O . VAL A 1 84 ? -2.052 -3.739 -1.899 1.00 98.25 84 VAL A O 1
ATOM 685 N N . GLY A 1 85 ? -0.421 -2.205 -2.029 1.00 95.56 85 GLY A N 1
ATOM 686 C CA . GLY A 1 85 ? -0.570 -1.971 -3.465 1.00 95.56 85 GLY A CA 1
ATOM 687 C C . GLY A 1 85 ? 0.017 -0.628 -3.893 1.00 95.56 85 GLY A C 1
ATOM 688 O O . GLY A 1 85 ? 0.556 0.097 -3.050 1.00 95.56 85 GLY A O 1
ATOM 689 N N . PRO A 1 86 ? -0.048 -0.291 -5.188 1.00 93.62 86 PRO A N 1
ATOM 690 C CA . PRO A 1 86 ? 0.239 1.055 -5.664 1.00 93.62 86 PRO A CA 1
ATOM 691 C C . PRO A 1 86 ? -0.910 2.023 -5.324 1.00 93.62 86 PRO A C 1
ATOM 693 O O . PRO A 1 86 ? -2.062 1.824 -5.716 1.00 93.62 86 PRO A O 1
ATOM 696 N N . PHE A 1 87 ? -0.572 3.077 -4.587 1.00 95.56 87 PHE A N 1
ATOM 697 C CA . PHE A 1 87 ? -1.442 4.195 -4.202 1.00 95.56 87 PHE A CA 1
ATOM 698 C C . PHE A 1 87 ? -0.629 5.495 -4.250 1.00 95.56 87 PHE A C 1
ATOM 700 O O . PHE A 1 87 ? -0.438 6.173 -3.241 1.00 95.56 87 PHE A O 1
ATOM 707 N N . PHE A 1 88 ? -0.040 5.771 -5.409 1.00 93.94 88 PHE A N 1
ATOM 708 C CA . PHE A 1 88 ? 0.863 6.894 -5.626 1.00 93.94 88 PHE A CA 1
ATOM 709 C C . PHE A 1 88 ? 0.135 8.161 -6.069 1.00 93.94 88 PHE A C 1
ATOM 711 O O . PHE A 1 88 ? 0.544 9.250 -5.678 1.00 93.94 88 PHE A O 1
ATOM 718 N N . GLN A 1 89 ? -0.911 8.020 -6.882 1.00 93.06 89 GLN A N 1
ATOM 719 C CA . GLN A 1 89 ? -1.638 9.143 -7.476 1.00 93.06 89 GLN A CA 1
ATOM 720 C C . GLN A 1 89 ? -2.968 9.397 -6.757 1.00 93.06 89 GLN A C 1
ATOM 722 O O . GLN A 1 89 ? -3.550 8.478 -6.169 1.00 93.06 89 GLN A O 1
ATOM 727 N N . LYS A 1 90 ? -3.475 10.636 -6.833 1.00 92.56 90 LYS A N 1
ATOM 728 C CA . LYS A 1 90 ? -4.760 11.033 -6.231 1.00 92.56 90 LYS A CA 1
ATOM 729 C C . LYS A 1 90 ? -5.883 10.118 -6.708 1.00 92.56 90 LYS A C 1
ATOM 731 O O . LYS A 1 90 ? -6.618 9.576 -5.891 1.00 92.56 90 LYS A O 1
ATOM 736 N N . GLU A 1 91 ? -5.943 9.850 -8.008 1.00 92.75 91 GLU A N 1
ATOM 737 C CA . GLU A 1 91 ? -6.979 9.047 -8.659 1.00 92.75 91 GLU A CA 1
ATOM 738 C C . GLU A 1 91 ? -6.974 7.591 -8.173 1.00 92.75 91 GLU A C 1
ATOM 740 O O . GLU A 1 91 ? -8.025 6.959 -8.051 1.00 92.75 91 GLU A O 1
ATOM 745 N N . GLU A 1 92 ? -5.794 7.046 -7.865 1.00 94.94 92 GLU A N 1
ATOM 746 C CA . GLU A 1 92 ? -5.648 5.698 -7.315 1.00 94.94 92 GLU A CA 1
ATOM 747 C C . GLU A 1 92 ? -6.188 5.616 -5.889 1.00 94.94 92 GLU A C 1
ATOM 749 O O . GLU A 1 92 ? -6.864 4.652 -5.523 1.00 94.94 92 GLU A O 1
ATOM 754 N N . ILE A 1 93 ? -5.890 6.630 -5.080 1.00 95.69 93 ILE A N 1
ATOM 755 C CA . ILE A 1 93 ? -6.360 6.716 -3.701 1.00 95.69 93 ILE A CA 1
ATOM 756 C C . ILE A 1 93 ? -7.872 6.943 -3.700 1.00 95.69 93 ILE A C 1
ATOM 758 O O . ILE A 1 93 ? -8.606 6.176 -3.079 1.00 95.69 93 ILE A O 1
ATOM 762 N N . GLU A 1 94 ? -8.359 7.922 -4.459 1.00 94.75 94 GLU A N 1
ATOM 763 C CA . GLU A 1 94 ? -9.783 8.227 -4.618 1.00 94.75 94 GLU A CA 1
ATOM 764 C C . GLU A 1 94 ? -10.579 7.046 -5.170 1.00 94.75 94 GLU A C 1
ATOM 766 O O . GLU A 1 94 ? -11.686 6.766 -4.704 1.00 94.75 94 GLU A O 1
ATOM 771 N N . GLY A 1 95 ? -10.001 6.302 -6.117 1.00 94.81 95 GLY A N 1
ATOM 772 C CA . GLY A 1 95 ? -10.586 5.092 -6.686 1.00 94.81 95 GLY A CA 1
ATOM 773 C C . GLY A 1 95 ? -10.898 4.015 -5.645 1.00 94.81 95 GLY A C 1
ATOM 774 O O . GLY A 1 95 ? -11.843 3.251 -5.840 1.00 94.81 95 GLY A O 1
ATOM 775 N N . PHE A 1 96 ? -10.155 3.984 -4.537 1.00 97.12 96 PHE A N 1
ATOM 776 C CA . PHE A 1 96 ? -10.408 3.113 -3.391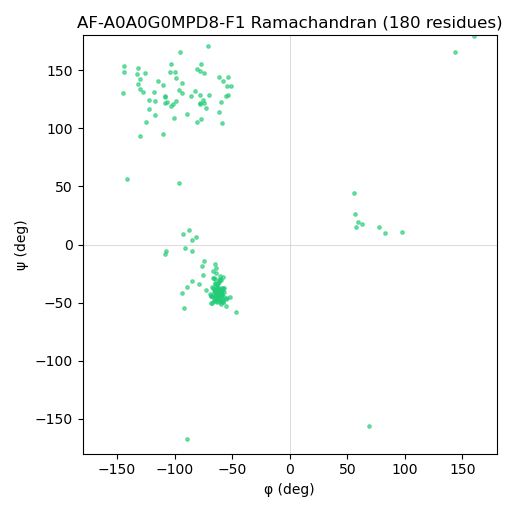 1.00 97.12 96 PHE A CA 1
ATOM 777 C C . PHE A 1 96 ? -11.293 3.794 -2.339 1.00 97.12 96 PHE A C 1
ATOM 779 O O . PHE A 1 96 ? -12.347 3.265 -1.981 1.00 97.12 96 PHE A O 1
ATOM 786 N N . ILE A 1 97 ? -10.907 4.981 -1.863 1.00 95.19 97 ILE A N 1
ATOM 787 C CA . ILE A 1 97 ? -11.526 5.603 -0.685 1.00 95.19 97 ILE A CA 1
ATOM 788 C C . ILE A 1 97 ? -12.986 6.013 -0.904 1.00 95.19 97 ILE A C 1
ATOM 790 O O . ILE A 1 97 ? -13.768 5.960 0.041 1.00 95.19 97 ILE A O 1
ATOM 794 N N . LYS A 1 98 ? -13.399 6.337 -2.138 1.00 94.69 98 LYS A N 1
ATOM 795 C CA . LYS A 1 98 ? -14.787 6.738 -2.436 1.00 94.69 98 LYS A CA 1
ATOM 796 C C . LYS A 1 98 ? -15.818 5.630 -2.199 1.00 94.69 98 LYS A C 1
ATOM 798 O O . LYS A 1 98 ? -17.012 5.906 -2.141 1.00 94.69 98 LYS A O 1
ATOM 803 N N . TYR A 1 99 ? -15.365 4.380 -2.105 1.00 95.75 99 TYR A N 1
ATOM 804 C CA . TYR A 1 99 ? -16.205 3.212 -1.837 1.00 95.75 99 TYR A CA 1
ATOM 805 C C . TYR A 1 99 ? -16.022 2.661 -0.417 1.00 95.75 99 TYR A C 1
ATOM 807 O O . TYR A 1 99 ? -16.730 1.735 -0.024 1.00 95.75 99 TYR A O 1
ATOM 815 N N . VAL A 1 100 ? -15.076 3.195 0.355 1.00 95.19 100 VAL A N 1
ATOM 816 C CA . VAL A 1 100 ? -14.816 2.790 1.739 1.00 95.19 100 VAL A CA 1
ATOM 817 C C . VAL A 1 100 ? -15.817 3.461 2.686 1.00 95.19 100 VAL A C 1
ATOM 819 O O . VAL A 1 100 ? -16.311 4.555 2.428 1.00 95.19 100 VAL A O 1
ATOM 822 N N . HIS A 1 101 ? -16.122 2.802 3.805 1.00 92.88 101 HIS A N 1
ATOM 823 C CA . HIS A 1 101 ? -16.988 3.339 4.850 1.00 92.88 101 HIS A CA 1
ATOM 824 C C . HIS A 1 101 ? -16.500 4.726 5.333 1.00 92.88 101 HIS A C 1
ATOM 826 O O . HIS A 1 101 ? -15.346 4.840 5.750 1.00 92.88 101 HIS A O 1
ATOM 832 N N . PRO A 1 102 ? -17.360 5.763 5.371 1.00 90.25 102 PRO A N 1
ATOM 833 C CA . PRO A 1 102 ? -16.940 7.153 5.600 1.00 90.25 102 PRO A CA 1
ATOM 834 C C . PRO A 1 102 ? -16.325 7.408 6.986 1.00 90.25 102 PRO A C 1
ATOM 836 O O . PRO A 1 102 ? -15.520 8.313 7.155 1.00 90.25 102 PRO A O 1
ATOM 839 N N . GLU A 1 103 ? -16.661 6.593 7.990 1.00 90.75 103 GLU A N 1
ATOM 840 C CA . GLU A 1 103 ? -16.069 6.684 9.339 1.00 90.75 103 GLU A CA 1
ATOM 841 C C . GLU A 1 103 ? -14.730 5.926 9.493 1.00 90.75 103 GLU A C 1
ATOM 843 O O . GLU A 1 103 ? -14.197 5.781 10.605 1.00 90.75 103 GLU A O 1
ATOM 848 N N . ALA A 1 104 ? -14.199 5.346 8.414 1.00 94.19 104 ALA A N 1
ATOM 849 C CA . ALA A 1 104 ? -12.914 4.664 8.453 1.00 94.19 104 ALA A CA 1
ATOM 850 C C . ALA A 1 104 ? -11.769 5.683 8.506 1.00 94.19 104 ALA A C 1
ATOM 852 O O . ALA A 1 104 ? -11.617 6.516 7.621 1.00 94.19 104 ALA A O 1
ATOM 853 N N . LYS A 1 105 ? -10.911 5.568 9.524 1.00 95.31 105 LYS A N 1
ATOM 854 C CA . LYS A 1 105 ? -9.626 6.272 9.555 1.00 95.31 105 LYS A CA 1
ATOM 855 C C . LYS A 1 105 ? -8.652 5.534 8.651 1.00 95.31 105 LYS A C 1
ATOM 857 O O . LYS A 1 105 ? -8.407 4.341 8.867 1.00 95.31 105 LYS A O 1
ATOM 862 N N . ILE A 1 106 ? -8.116 6.233 7.660 1.00 97.31 106 ILE A N 1
ATOM 863 C CA . ILE A 1 106 ? -7.210 5.671 6.660 1.00 97.31 106 ILE A CA 1
ATOM 864 C C . ILE A 1 106 ? -5.813 6.200 6.939 1.00 97.31 106 ILE A C 1
ATOM 866 O O . ILE A 1 106 ? -5.601 7.405 6.950 1.00 97.31 106 ILE A O 1
ATOM 870 N N . TYR A 1 107 ? -4.864 5.301 7.160 1.00 98.06 107 TYR A N 1
ATOM 871 C CA . TYR A 1 107 ? -3.452 5.624 7.312 1.00 98.06 107 TYR A CA 1
ATOM 872 C C . TYR A 1 107 ? -2.718 5.153 6.068 1.00 98.06 107 TYR A C 1
ATOM 874 O O . TYR A 1 107 ? -2.864 3.995 5.686 1.00 98.06 107 TYR A O 1
ATOM 882 N N . LEU A 1 108 ? -1.942 6.027 5.436 1.00 97.88 108 LEU A N 1
ATOM 883 C CA . LEU A 1 108 ? -1.179 5.701 4.233 1.00 97.88 108 LEU A CA 1
ATOM 884 C C . LEU A 1 108 ? 0.312 5.846 4.528 1.00 97.88 108 LEU A C 1
ATOM 886 O O . LEU A 1 108 ? 0.769 6.919 4.920 1.00 97.88 108 LEU A O 1
ATOM 890 N N . TYR A 1 109 ? 1.066 4.770 4.314 1.00 97.88 109 TYR A N 1
ATOM 891 C CA . TYR A 1 109 ? 2.513 4.743 4.491 1.00 97.88 109 TYR A CA 1
ATOM 892 C C . TYR A 1 109 ? 3.202 4.334 3.195 1.00 97.88 109 TYR A C 1
ATOM 894 O O . TYR A 1 109 ? 3.054 3.203 2.733 1.00 97.88 109 TYR A O 1
ATOM 902 N N . THR A 1 110 ? 3.999 5.231 2.624 1.00 96.50 110 THR A N 1
ATOM 903 C CA . THR A 1 110 ? 4.825 4.936 1.452 1.00 96.50 110 THR A CA 1
ATOM 904 C C . THR A 1 110 ? 6.182 4.400 1.903 1.00 96.50 110 THR A C 1
ATOM 906 O O . THR A 1 110 ? 6.990 5.114 2.502 1.00 96.50 110 THR A O 1
ATOM 909 N N . LEU A 1 111 ? 6.444 3.123 1.617 1.00 96.44 111 LEU A N 1
ATOM 910 C CA . LEU A 1 111 ? 7.724 2.474 1.889 1.00 96.44 111 LEU A CA 1
ATOM 911 C C . LEU A 1 111 ? 8.758 2.901 0.846 1.00 96.44 111 LEU A C 1
ATOM 913 O O . LEU A 1 111 ? 8.725 2.469 -0.312 1.00 96.44 111 LEU A O 1
ATOM 917 N N . THR A 1 112 ? 9.706 3.722 1.281 1.00 94.19 112 THR A N 1
ATOM 918 C CA . THR A 1 112 ? 10.796 4.243 0.457 1.00 94.19 112 THR A CA 1
ATOM 919 C C . THR A 1 112 ? 12.030 3.358 0.591 1.00 94.19 112 THR A C 1
ATOM 921 O O . THR A 1 112 ? 12.437 2.981 1.690 1.00 94.19 112 THR A O 1
ATOM 924 N N . VAL A 1 113 ? 12.604 2.971 -0.550 1.00 95.06 113 VAL A N 1
ATOM 925 C CA . VAL A 1 113 ? 13.815 2.144 -0.640 1.00 95.06 113 VAL A CA 1
ATOM 926 C C . VAL A 1 113 ? 14.616 2.620 -1.854 1.00 95.06 113 VAL A C 1
ATOM 928 O O . VAL A 1 113 ? 14.025 2.730 -2.935 1.00 95.06 113 VAL A O 1
ATOM 931 N N . PRO A 1 114 ? 15.931 2.879 -1.723 1.00 94.94 114 PRO A N 1
ATOM 932 C CA . PRO A 1 114 ? 16.773 3.271 -2.851 1.00 94.94 114 PRO A CA 1
ATOM 933 C C . PRO A 1 114 ? 16.686 2.278 -4.014 1.00 94.94 114 PRO A C 1
ATOM 935 O O . PRO A 1 114 ? 16.601 1.068 -3.793 1.00 94.94 114 PRO A O 1
ATOM 938 N N . LEU A 1 115 ? 16.742 2.780 -5.254 1.00 95.69 115 LEU A N 1
ATOM 939 C CA . LEU A 1 115 ? 16.658 1.952 -6.463 1.00 95.69 115 LEU A CA 1
ATOM 940 C C . LEU A 1 115 ? 17.665 0.793 -6.438 1.00 95.69 115 LEU A C 1
ATOM 942 O O . LEU A 1 115 ? 17.282 -0.339 -6.710 1.00 95.69 115 LEU A O 1
ATOM 946 N N . GLU A 1 116 ? 18.915 1.053 -6.052 1.00 95.31 116 GLU A N 1
ATOM 947 C CA . GLU A 1 116 ? 19.966 0.031 -5.957 1.00 95.31 116 GLU A CA 1
ATOM 948 C C . GLU A 1 116 ? 19.562 -1.139 -5.046 1.00 95.31 116 GLU A C 1
ATOM 950 O O . GLU A 1 116 ? 19.642 -2.305 -5.438 1.00 95.31 116 GLU A O 1
ATOM 955 N N . GLU A 1 117 ? 19.033 -0.836 -3.860 1.00 95.12 117 GLU A N 1
ATOM 956 C CA . GLU A 1 117 ? 18.555 -1.851 -2.923 1.00 95.12 117 GLU A CA 1
ATOM 957 C C . GLU A 1 117 ? 17.310 -2.574 -3.453 1.00 95.12 117 GLU A C 1
ATOM 959 O O . GLU A 1 117 ? 17.188 -3.790 -3.288 1.00 95.12 117 GLU A O 1
ATOM 964 N N . ARG A 1 118 ? 16.400 -1.879 -4.150 1.00 95.06 118 ARG A N 1
ATOM 965 C CA . ARG A 1 118 ? 15.241 -2.528 -4.793 1.00 95.06 118 ARG A CA 1
ATOM 966 C C . ARG A 1 118 ? 15.663 -3.483 -5.906 1.00 95.06 118 ARG A C 1
ATOM 968 O O . ARG A 1 118 ? 15.099 -4.573 -5.983 1.00 95.06 118 ARG A O 1
ATOM 975 N N . LEU A 1 119 ? 16.657 -3.125 -6.719 1.00 95.75 119 LEU A N 1
ATOM 976 C CA . LEU A 1 119 ? 17.220 -3.992 -7.762 1.00 95.75 119 LEU A CA 1
ATOM 977 C C . LEU A 1 119 ? 17.892 -5.224 -7.145 1.00 95.75 119 LEU A C 1
ATOM 979 O O . LEU A 1 119 ? 17.624 -6.353 -7.552 1.00 95.75 119 LEU A O 1
ATOM 983 N N . LYS A 1 120 ? 18.694 -5.033 -6.092 1.00 94.12 120 LYS A N 1
ATOM 984 C CA . LYS A 1 120 ? 19.308 -6.134 -5.337 1.00 94.12 120 LYS A CA 1
ATOM 985 C C . LYS A 1 120 ? 18.260 -7.091 -4.764 1.00 94.12 120 LYS A C 1
ATOM 987 O O . LYS A 1 120 ? 18.387 -8.302 -4.931 1.00 94.12 120 LYS A O 1
ATOM 992 N N . ARG A 1 121 ? 17.208 -6.556 -4.135 1.00 93.06 121 ARG A N 1
ATOM 993 C CA . ARG A 1 121 ? 16.075 -7.342 -3.616 1.00 93.06 121 ARG A CA 1
ATOM 994 C C . ARG A 1 121 ? 15.308 -8.042 -4.729 1.00 93.06 121 ARG A C 1
ATOM 996 O O . ARG A 1 121 ? 14.878 -9.165 -4.534 1.00 93.06 121 ARG A O 1
ATOM 1003 N N . ASN A 1 122 ? 15.116 -7.399 -5.879 1.00 93.12 122 ASN A N 1
ATOM 1004 C CA . ASN A 1 122 ? 14.393 -7.974 -7.009 1.00 93.12 122 ASN A CA 1
ATOM 1005 C C . ASN A 1 122 ? 15.092 -9.220 -7.563 1.00 93.12 122 ASN A C 1
ATOM 1007 O O . ASN A 1 122 ? 14.448 -10.249 -7.744 1.00 93.12 122 ASN A O 1
ATOM 1011 N N . ARG A 1 123 ? 16.412 -9.143 -7.751 1.00 92.31 123 ARG A N 1
ATOM 1012 C CA . ARG A 1 123 ? 17.233 -10.238 -8.290 1.00 92.31 123 ARG A CA 1
ATOM 1013 C C . ARG A 1 123 ? 17.276 -11.479 -7.394 1.00 92.31 123 ARG A C 1
ATOM 1015 O O . ARG A 1 123 ? 17.598 -12.555 -7.882 1.00 92.31 123 ARG A O 1
ATOM 1022 N N . SER A 1 124 ? 16.966 -11.353 -6.101 1.00 89.38 124 SER A N 1
ATOM 1023 C CA . SER A 1 124 ? 16.894 -12.492 -5.175 1.00 89.38 124 SER A CA 1
ATOM 1024 C C . SER A 1 124 ? 15.502 -13.129 -5.075 1.00 89.38 124 SER A C 1
ATOM 1026 O O . SER A 1 124 ? 15.336 -14.123 -4.365 1.00 89.38 124 SER A O 1
ATOM 1028 N N . ARG A 1 125 ? 14.486 -12.587 -5.763 1.00 83.69 125 ARG A N 1
ATOM 1029 C CA . ARG A 1 125 ? 13.125 -13.144 -5.756 1.00 83.69 125 ARG A CA 1
ATOM 1030 C C . ARG A 1 125 ? 13.046 -14.359 -6.673 1.00 83.69 125 ARG A C 1
ATOM 1032 O O . ARG A 1 125 ? 13.685 -14.410 -7.715 1.00 83.69 125 ARG A O 1
ATOM 1039 N N . LYS A 1 126 ? 12.173 -15.305 -6.314 1.00 81.12 126 LYS A N 1
ATOM 1040 C CA . LYS A 1 126 ? 11.837 -16.458 -7.167 1.00 81.12 126 LYS A CA 1
ATOM 1041 C C . LYS A 1 126 ? 11.290 -16.022 -8.533 1.00 81.12 126 LYS A C 1
ATOM 1043 O O . LYS A 1 126 ? 11.583 -16.656 -9.538 1.00 81.12 126 LYS A O 1
ATOM 1048 N N . TYR A 1 127 ? 10.510 -14.943 -8.536 1.00 78.69 127 TYR A N 1
ATOM 1049 C CA . TYR A 1 127 ? 9.985 -14.285 -9.725 1.00 78.69 127 TYR A CA 1
ATOM 1050 C C . TYR A 1 127 ? 10.400 -12.816 -9.656 1.00 78.69 127 TYR A C 1
ATOM 1052 O O . TYR A 1 127 ? 9.907 -12.059 -8.814 1.00 78.69 127 TYR A O 1
ATOM 1060 N N . SER A 1 128 ? 11.387 -12.454 -10.467 1.00 84.38 128 SER A N 1
ATOM 1061 C CA . SER A 1 128 ? 11.928 -11.101 -10.564 1.00 84.38 128 SER A CA 1
ATOM 1062 C C . SER A 1 128 ? 11.315 -10.376 -11.755 1.00 84.38 128 SER A C 1
ATOM 1064 O O . SER A 1 128 ? 11.149 -10.974 -12.816 1.00 84.38 128 SER A O 1
ATOM 1066 N N . ASN A 1 129 ? 11.059 -9.080 -11.604 1.00 86.25 129 ASN A N 1
ATOM 1067 C CA . ASN A 1 129 ? 10.742 -8.227 -12.749 1.00 86.25 129 ASN A CA 1
ATOM 1068 C C . ASN A 1 129 ? 12.034 -7.892 -13.511 1.00 86.25 129 ASN A C 1
ATOM 1070 O O . ASN A 1 129 ? 13.106 -7.911 -12.899 1.00 86.25 129 ASN A O 1
ATOM 1074 N N . PRO A 1 130 ? 11.982 -7.566 -14.807 1.00 91.88 130 PRO A N 1
ATOM 1075 C CA . PRO A 1 130 ? 13.097 -6.922 -15.487 1.00 91.88 130 PRO A CA 1
ATOM 1076 C C . PRO A 1 130 ? 13.587 -5.692 -14.708 1.00 91.88 130 PRO A C 1
ATOM 1078 O O . PRO A 1 130 ? 12.798 -4.882 -14.222 1.00 91.88 130 PRO A O 1
ATOM 1081 N N . ASP A 1 131 ? 14.906 -5.536 -14.577 1.00 92.75 131 ASP A N 1
ATOM 1082 C CA . ASP A 1 131 ? 15.492 -4.378 -13.886 1.00 92.75 131 ASP A CA 1
ATOM 1083 C C . ASP A 1 131 ? 15.117 -3.050 -14.574 1.00 92.75 131 ASP A C 1
ATOM 1085 O O . ASP A 1 131 ? 14.996 -2.017 -13.912 1.00 92.75 131 ASP A O 1
ATOM 1089 N N . GLU A 1 132 ? 14.898 -3.088 -15.893 1.00 93.69 132 GLU A N 1
ATOM 1090 C CA . GLU A 1 132 ? 14.418 -1.957 -16.688 1.00 93.69 132 GLU A CA 1
ATOM 1091 C C . GLU A 1 132 ? 13.037 -1.478 -16.221 1.00 93.69 132 GLU A C 1
ATOM 1093 O O . GLU A 1 132 ? 12.870 -0.284 -15.977 1.00 93.69 132 GLU A O 1
ATOM 1098 N N . ASP A 1 133 ? 12.098 -2.391 -15.963 1.00 92.12 133 ASP A N 1
ATOM 1099 C CA . ASP A 1 133 ? 10.752 -2.052 -15.482 1.00 92.12 133 ASP A CA 1
ATOM 1100 C C . ASP A 1 133 ? 10.804 -1.367 -14.108 1.00 92.12 133 ASP A C 1
ATOM 1102 O O . ASP A 1 133 ? 10.095 -0.396 -13.841 1.00 92.12 133 ASP A O 1
ATOM 1106 N N . ILE A 1 134 ? 11.710 -1.815 -13.232 1.00 93.75 134 ILE A N 1
ATOM 1107 C CA . ILE A 1 134 ? 11.925 -1.203 -11.911 1.00 93.75 134 ILE A CA 1
ATOM 1108 C C . ILE A 1 134 ? 12.492 0.216 -12.040 1.00 93.75 134 ILE A C 1
ATOM 1110 O O . ILE A 1 134 ? 12.142 1.101 -11.244 1.00 93.75 134 ILE A O 1
ATOM 1114 N N . ALA A 1 135 ? 13.371 0.436 -13.018 1.00 94.31 135 ALA A N 1
ATOM 1115 C CA . ALA A 1 135 ? 13.943 1.743 -13.309 1.00 94.31 135 ALA A CA 1
ATOM 1116 C C . ALA A 1 135 ? 12.920 2.688 -13.962 1.00 94.31 135 ALA A C 1
ATOM 1118 O O . ALA A 1 135 ? 12.884 3.866 -13.602 1.00 94.31 135 ALA A O 1
ATOM 1119 N N . ILE A 1 136 ? 12.072 2.188 -14.868 1.00 94.12 136 ILE A N 1
ATOM 1120 C CA . ILE A 1 136 ? 10.951 2.936 -15.459 1.00 94.12 136 ILE A CA 1
ATOM 1121 C C . ILE A 1 136 ? 9.996 3.381 -14.354 1.00 94.12 136 ILE A C 1
ATOM 1123 O O . ILE A 1 136 ? 9.771 4.580 -14.200 1.00 94.12 136 ILE A O 1
ATOM 1127 N N . GLN A 1 137 ? 9.563 2.458 -13.492 1.00 93.31 137 GLN A N 1
ATOM 1128 C CA . GLN A 1 137 ? 8.694 2.790 -12.365 1.00 93.31 137 GLN A CA 1
ATOM 1129 C C . GLN A 1 137 ? 9.330 3.826 -11.422 1.00 93.31 137 GLN A C 1
ATOM 1131 O O . GLN A 1 137 ? 8.645 4.704 -10.906 1.00 93.31 137 GLN A O 1
ATOM 1136 N N . GLN A 1 138 ? 10.648 3.771 -11.184 1.00 94.00 138 GLN A N 1
ATOM 1137 C CA . GLN A 1 138 ? 11.317 4.803 -10.382 1.00 94.00 138 GLN A CA 1
ATOM 1138 C C . GLN A 1 138 ? 11.210 6.187 -11.027 1.00 94.00 138 GLN A C 1
ATOM 1140 O O . GLN A 1 138 ? 11.015 7.167 -10.312 1.00 94.00 138 GLN A O 1
ATOM 1145 N N . LYS A 1 139 ? 11.367 6.278 -12.353 1.00 94.12 139 LYS A N 1
ATOM 1146 C CA . LYS A 1 139 ? 11.224 7.544 -13.081 1.00 94.12 139 LYS A CA 1
ATOM 1147 C C . LYS A 1 139 ? 9.794 8.064 -12.983 1.00 94.12 139 LYS A C 1
ATOM 1149 O O . LYS A 1 139 ? 9.619 9.241 -12.704 1.00 94.12 139 LYS A O 1
ATOM 1154 N N . GLU A 1 140 ? 8.802 7.193 -13.150 1.00 92.25 140 GLU A N 1
ATOM 1155 C CA . GLU A 1 140 ? 7.385 7.544 -13.000 1.00 92.25 140 GLU A CA 1
ATOM 1156 C C . GLU A 1 140 ? 7.091 8.094 -11.601 1.00 92.25 140 GLU A C 1
ATOM 1158 O O . GLU A 1 140 ? 6.543 9.184 -11.484 1.00 92.25 140 GLU A O 1
ATOM 1163 N N . ILE A 1 141 ? 7.541 7.402 -10.548 1.00 91.62 141 ILE A N 1
ATOM 1164 C CA . ILE A 1 141 ? 7.378 7.852 -9.157 1.00 91.62 141 ILE A CA 1
ATOM 1165 C C . ILE A 1 141 ? 8.090 9.190 -8.916 1.00 91.62 141 ILE A C 1
ATOM 1167 O O . ILE A 1 141 ? 7.538 10.067 -8.262 1.00 91.62 141 ILE A O 1
ATOM 1171 N N . ASN A 1 142 ? 9.301 9.373 -9.449 1.00 90.62 142 ASN A N 1
ATOM 1172 C CA . ASN A 1 142 ? 10.055 10.623 -9.299 1.00 90.62 142 ASN A CA 1
ATOM 1173 C C . ASN A 1 142 ? 9.405 11.813 -10.019 1.00 90.62 142 ASN A C 1
ATOM 1175 O O . ASN A 1 142 ? 9.704 12.954 -9.677 1.00 90.62 142 ASN A O 1
ATOM 1179 N N . ASN A 1 143 ? 8.568 11.552 -11.024 1.00 91.69 143 ASN A N 1
ATOM 1180 C CA . ASN A 1 143 ? 7.855 12.582 -11.773 1.00 91.69 143 ASN A CA 1
ATOM 1181 C C . ASN A 1 143 ? 6.541 13.006 -11.099 1.00 91.69 143 ASN A C 1
ATOM 1183 O O . ASN A 1 143 ? 5.892 13.932 -11.581 1.00 91.69 143 ASN A O 1
ATOM 1187 N N . LEU A 1 144 ? 6.137 12.349 -10.008 1.00 89.19 144 LEU A N 1
ATOM 1188 C CA . LEU A 1 144 ? 4.965 12.750 -9.239 1.00 89.19 144 LEU A CA 1
ATOM 1189 C C . LEU A 1 144 ? 5.255 14.059 -8.500 1.00 89.19 144 LEU A C 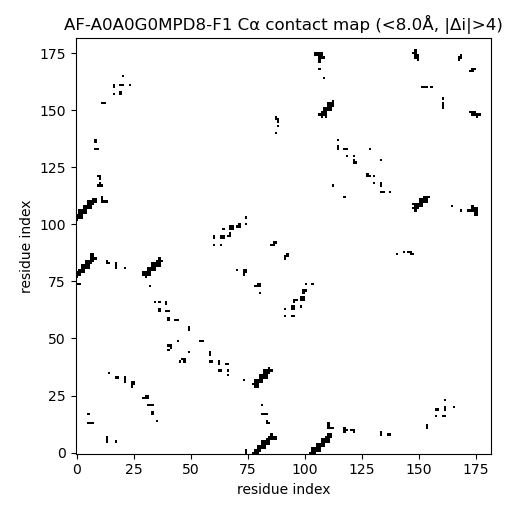1
ATOM 1191 O O . LEU A 1 144 ? 6.254 14.186 -7.793 1.00 89.19 144 LEU A O 1
ATOM 1195 N N . SER A 1 145 ? 4.362 15.033 -8.657 1.00 82.38 145 SER A N 1
ATOM 1196 C CA . SER A 1 145 ? 4.452 16.333 -7.983 1.00 82.38 145 SER A CA 1
ATOM 1197 C C . SER A 1 145 ? 4.043 16.276 -6.513 1.00 82.38 145 SER A C 1
ATOM 1199 O O . SER A 1 145 ? 4.376 17.179 -5.748 1.00 82.38 145 SER A O 1
ATOM 1201 N N . GLU A 1 146 ? 3.316 15.230 -6.122 1.00 83.81 146 GLU A N 1
ATOM 1202 C CA . GLU A 1 146 ? 2.715 15.082 -4.802 1.00 83.81 146 GLU A CA 1
ATOM 1203 C C . GLU A 1 146 ? 3.015 13.702 -4.209 1.00 83.81 146 GLU A C 1
ATOM 1205 O O . GLU A 1 146 ? 3.215 12.716 -4.917 1.00 83.81 146 GLU A O 1
ATOM 1210 N N . SER A 1 147 ? 3.044 13.647 -2.879 1.00 85.31 147 SER A N 1
ATOM 1211 C CA . SER A 1 147 ? 3.144 12.417 -2.099 1.00 85.31 147 SER A CA 1
ATOM 1212 C C . SER A 1 147 ? 2.049 12.438 -1.047 1.00 85.31 147 SER A C 1
ATOM 1214 O O . SER A 1 147 ? 1.903 13.421 -0.323 1.00 85.31 147 SER A O 1
ATOM 1216 N N . TYR A 1 148 ? 1.337 11.326 -0.912 1.00 90.56 148 TYR A N 1
ATOM 1217 C CA . TYR A 1 148 ? 0.248 11.183 0.047 1.00 90.56 148 TYR A CA 1
ATOM 1218 C C . TYR A 1 148 ? 0.674 10.342 1.251 1.00 90.56 148 TYR A C 1
ATOM 1220 O O . TYR A 1 148 ? 1.489 9.420 1.138 1.00 90.56 148 TYR A O 1
ATOM 1228 N N . GLY A 1 149 ? 0.091 10.648 2.411 1.00 91.31 149 GLY A N 1
ATOM 1229 C CA . GLY A 1 149 ? 0.388 9.954 3.660 1.00 91.31 149 GLY A CA 1
ATOM 1230 C C . GLY A 1 149 ? 1.794 10.235 4.197 1.00 91.31 149 GLY A C 1
ATOM 1231 O O . GLY A 1 149 ? 2.403 11.266 3.912 1.00 91.31 149 GLY A O 1
ATOM 1232 N N . ALA A 1 150 ? 2.308 9.313 5.008 1.00 94.06 150 ALA A N 1
ATOM 1233 C CA . ALA A 1 150 ? 3.638 9.398 5.599 1.00 94.06 150 ALA A CA 1
ATOM 1234 C C . ALA A 1 150 ? 4.656 8.539 4.834 1.00 94.06 150 ALA A C 1
ATOM 1236 O O . ALA A 1 150 ? 4.339 7.477 4.303 1.00 94.06 150 ALA A O 1
ATOM 1237 N N . ASN A 1 151 ? 5.913 8.977 4.813 1.00 93.62 151 ASN A N 1
ATOM 1238 C CA . ASN A 1 151 ? 7.012 8.216 4.225 1.00 93.62 151 ASN A CA 1
ATOM 1239 C C . ASN A 1 151 ? 7.747 7.421 5.305 1.00 93.62 151 ASN A C 1
ATOM 1241 O O . ASN A 1 151 ? 8.123 7.974 6.337 1.00 93.62 151 ASN A O 1
ATOM 1245 N N . ILE A 1 152 ? 8.000 6.139 5.042 1.00 94.50 152 ILE A N 1
ATOM 1246 C CA . ILE A 1 152 ? 8.782 5.267 5.924 1.00 94.50 152 ILE A CA 1
ATOM 1247 C C . ILE A 1 152 ? 9.962 4.711 5.142 1.00 94.50 152 ILE A C 1
ATOM 1249 O O . ILE A 1 152 ? 9.802 4.109 4.081 1.00 94.50 152 ILE A O 1
ATOM 1253 N N . ASN A 1 153 ? 11.166 4.927 5.660 1.00 92.69 153 ASN A N 1
ATOM 1254 C CA . ASN A 1 153 ? 12.386 4.434 5.037 1.00 92.69 153 ASN A CA 1
ATOM 1255 C C . ASN A 1 153 ? 12.608 2.955 5.386 1.00 92.69 153 ASN A C 1
ATOM 1257 O O . ASN A 1 153 ? 13.024 2.629 6.496 1.00 92.69 153 ASN A O 1
ATOM 1261 N N . ASN A 1 154 ? 12.364 2.061 4.428 1.00 93.94 154 ASN A N 1
ATOM 1262 C CA . ASN A 1 154 ? 12.401 0.612 4.632 1.00 93.94 154 ASN A CA 1
ATOM 1263 C C . ASN A 1 154 ? 13.752 -0.008 4.226 1.00 93.94 154 ASN A C 1
ATOM 1265 O O . ASN A 1 154 ? 13.835 -0.940 3.414 1.00 93.94 154 ASN A O 1
ATOM 1269 N N . ILE A 1 155 ? 14.832 0.545 4.775 1.00 89.25 155 ILE A N 1
ATOM 1270 C CA . ILE A 1 155 ? 16.208 0.034 4.631 1.00 89.25 155 ILE A CA 1
ATOM 1271 C C . ILE A 1 155 ? 16.747 -0.607 5.916 1.00 89.25 155 ILE A C 1
ATOM 1273 O O . ILE A 1 155 ? 17.832 -1.183 5.899 1.00 89.25 155 ILE A O 1
ATOM 1277 N N . ARG A 1 156 ? 16.003 -0.485 7.020 1.00 87.00 156 ARG A N 1
ATOM 1278 C CA . ARG A 1 156 ? 16.354 -1.022 8.340 1.00 87.00 156 ARG A CA 1
ATOM 1279 C C . ARG A 1 156 ? 15.834 -2.452 8.505 1.00 87.00 156 ARG A C 1
ATOM 1281 O O . ARG A 1 156 ? 15.415 -3.084 7.531 1.00 87.00 156 ARG A O 1
ATOM 1288 N N . SER A 1 157 ? 15.847 -2.968 9.735 1.00 92.56 157 SER A N 1
ATOM 1289 C CA . SER A 1 157 ? 15.192 -4.240 10.022 1.00 92.56 157 SER A CA 1
ATOM 1290 C C . SER A 1 157 ? 13.682 -4.145 9.746 1.00 92.56 157 SER A C 1
ATOM 1292 O O . SER A 1 157 ? 13.039 -3.107 9.930 1.00 92.56 157 SER A O 1
ATOM 1294 N N . GLN A 1 158 ? 13.103 -5.243 9.255 1.00 94.06 158 GLN A N 1
ATOM 1295 C CA . GLN A 1 158 ? 11.674 -5.293 8.929 1.00 94.06 158 GLN A CA 1
ATOM 1296 C C . GLN A 1 158 ? 10.807 -5.131 10.183 1.00 94.06 158 GLN A C 1
ATOM 1298 O O . GLN A 1 158 ? 9.743 -4.527 10.109 1.00 94.06 158 GLN A O 1
ATOM 1303 N N . LEU A 1 159 ? 11.284 -5.629 11.329 1.00 94.88 159 LEU A N 1
ATOM 1304 C CA . LEU A 1 159 ? 10.596 -5.508 12.612 1.00 94.88 159 LEU A CA 1
ATOM 1305 C C . LEU A 1 159 ? 10.575 -4.059 13.109 1.00 94.88 159 LEU A C 1
ATOM 1307 O O . LEU A 1 159 ? 9.505 -3.578 13.455 1.00 94.88 159 LEU A O 1
ATOM 1311 N N . GLU A 1 160 ? 11.696 -3.331 13.029 1.00 95.19 160 GLU A N 1
ATOM 1312 C CA . GLU A 1 160 ? 11.714 -1.891 13.347 1.00 95.19 160 GLU A CA 1
ATOM 1313 C C . GLU A 1 160 ? 10.743 -1.104 12.465 1.00 95.19 160 GLU A C 1
ATOM 1315 O O . GLU A 1 160 ? 10.038 -0.226 12.943 1.00 95.19 160 GLU A O 1
ATOM 1320 N N . THR A 1 161 ? 10.667 -1.441 11.175 1.00 96.69 161 THR A N 1
ATOM 1321 C CA . THR A 1 161 ? 9.734 -0.782 10.248 1.00 96.69 161 THR A CA 1
ATOM 1322 C C . THR A 1 161 ? 8.277 -1.027 10.652 1.00 96.69 161 THR A C 1
ATOM 1324 O O . THR A 1 161 ? 7.447 -0.126 10.558 1.00 96.69 161 THR A O 1
ATOM 1327 N N . VAL A 1 162 ? 7.952 -2.241 11.105 1.00 97.75 162 VAL A N 1
ATOM 1328 C CA . VAL A 1 162 ? 6.615 -2.581 11.612 1.00 97.75 162 VAL A CA 1
ATOM 1329 C C . VAL A 1 162 ? 6.313 -1.838 12.912 1.00 97.75 162 VAL A C 1
ATOM 1331 O O . VAL A 1 162 ? 5.222 -1.284 13.037 1.00 97.75 162 VAL A O 1
ATOM 1334 N N . ASP A 1 163 ? 7.265 -1.780 13.843 1.00 96.19 163 ASP A N 1
ATOM 1335 C CA . ASP A 1 163 ? 7.112 -1.040 15.099 1.00 96.19 163 ASP A CA 1
ATOM 1336 C C . ASP A 1 163 ? 6.883 0.458 14.834 1.00 96.19 163 ASP A C 1
ATOM 1338 O O . ASP A 1 163 ? 5.943 1.039 15.381 1.00 96.19 163 ASP A O 1
ATOM 1342 N N . ASP A 1 164 ? 7.656 1.059 13.922 1.00 96.06 164 ASP A N 1
ATOM 1343 C CA . ASP A 1 164 ? 7.491 2.454 13.493 1.00 96.06 164 ASP A CA 1
ATOM 1344 C C . ASP A 1 164 ? 6.073 2.708 12.936 1.00 96.06 164 ASP A C 1
ATOM 1346 O O . ASP A 1 164 ? 5.457 3.734 13.244 1.00 96.06 164 ASP A O 1
ATOM 1350 N N . ILE A 1 165 ? 5.515 1.771 12.154 1.00 97.44 165 ILE A N 1
ATOM 1351 C CA . ILE A 1 165 ? 4.136 1.860 11.637 1.00 97.44 165 ILE A CA 1
ATOM 1352 C C . ILE A 1 165 ? 3.117 1.783 12.774 1.00 97.44 165 ILE A C 1
ATOM 1354 O O . ILE A 1 165 ? 2.211 2.614 12.827 1.00 97.44 165 ILE A O 1
ATOM 1358 N N . VAL A 1 166 ? 3.239 0.809 13.682 1.00 96.81 166 VAL A N 1
ATOM 1359 C CA . VAL A 1 166 ? 2.292 0.642 14.799 1.00 96.81 166 VAL A CA 1
ATOM 1360 C C . VAL A 1 166 ? 2.271 1.896 15.669 1.00 96.81 166 VAL A C 1
ATOM 1362 O O . VAL A 1 166 ? 1.196 2.448 15.916 1.00 96.81 166 VAL A O 1
ATOM 1365 N N . ILE A 1 167 ? 3.450 2.395 16.048 1.00 95.94 167 ILE A N 1
ATOM 1366 C CA . ILE A 1 167 ? 3.602 3.631 16.823 1.00 95.94 167 ILE A CA 1
ATOM 1367 C C . ILE A 1 167 ? 2.984 4.811 16.066 1.00 95.94 167 ILE A C 1
ATOM 1369 O O . ILE A 1 167 ? 2.263 5.615 16.659 1.00 95.94 167 ILE A O 1
ATOM 1373 N N . SER A 1 168 ? 3.218 4.919 14.756 1.00 96.50 168 SER A N 1
ATOM 1374 C CA . SER A 1 168 ? 2.653 5.999 13.940 1.00 96.50 168 SER A CA 1
ATOM 1375 C C . SER A 1 168 ? 1.124 5.972 13.936 1.00 96.50 168 SER A C 1
ATOM 1377 O O . SER A 1 168 ? 0.499 6.998 14.202 1.00 96.50 168 SER A O 1
ATOM 1379 N N . VAL A 1 169 ? 0.511 4.804 13.720 1.00 95.94 169 VAL A N 1
ATOM 1380 C CA . VAL A 1 169 ? -0.954 4.640 13.729 1.00 95.94 169 VAL A CA 1
ATOM 1381 C C . VAL A 1 169 ? -1.544 5.013 15.091 1.00 95.94 169 VAL A C 1
ATOM 1383 O O . VAL A 1 169 ? -2.565 5.698 15.156 1.00 95.94 169 VAL A O 1
ATOM 1386 N N . GLU A 1 170 ? -0.913 4.591 16.188 1.00 94.50 170 GLU A N 1
ATOM 1387 C CA . GLU A 1 170 ? -1.377 4.890 17.551 1.00 94.50 170 GLU A CA 1
ATOM 1388 C C . GLU A 1 170 ? -1.316 6.386 17.884 1.00 94.50 170 GLU A C 1
ATOM 1390 O O . GLU A 1 170 ? -2.173 6.889 18.611 1.00 94.50 170 GLU A O 1
ATOM 1395 N N . ASN A 1 171 ? -0.373 7.109 17.278 1.00 95.00 171 ASN A N 1
ATOM 1396 C CA . ASN A 1 171 ? -0.225 8.559 17.409 1.00 95.00 171 ASN A CA 1
ATOM 1397 C C . ASN A 1 171 ? -0.962 9.360 16.315 1.00 95.00 171 ASN A C 1
ATOM 1399 O O . ASN A 1 171 ? -0.794 10.573 16.225 1.00 95.00 171 ASN A O 1
ATOM 1403 N N . ASN A 1 172 ? -1.794 8.708 15.495 1.00 93.69 172 ASN A N 1
ATOM 1404 C CA . ASN A 1 172 ? -2.484 9.287 14.333 1.00 93.69 172 ASN A CA 1
ATOM 1405 C C . ASN A 1 172 ? -1.560 9.934 13.277 1.00 93.69 172 ASN A C 1
ATOM 1407 O O . ASN A 1 172 ? -1.970 10.817 12.526 1.00 93.69 172 ASN A O 1
ATOM 1411 N N . ILE A 1 173 ? -0.308 9.492 13.191 1.00 94.31 173 ILE A N 1
ATOM 1412 C CA . ILE A 1 173 ? 0.655 9.953 12.189 1.00 94.31 173 ILE A CA 1
ATOM 1413 C C . ILE A 1 173 ? 0.418 9.194 10.883 1.00 94.31 173 ILE A C 1
ATOM 1415 O O . ILE A 1 173 ? 0.341 7.967 10.879 1.00 94.31 173 ILE A O 1
ATOM 1419 N N . GLY A 1 174 ? 0.348 9.916 9.763 1.00 92.81 174 GLY A N 1
ATOM 1420 C CA . GLY A 1 174 ? 0.084 9.334 8.442 1.00 92.81 174 GLY A CA 1
ATOM 1421 C C . GLY A 1 174 ? -1.399 9.105 8.146 1.00 92.81 174 GLY A C 1
ATOM 1422 O O . GLY A 1 174 ? -1.712 8.452 7.152 1.00 92.81 174 GLY A O 1
ATOM 1423 N N . GLU A 1 175 ? -2.302 9.629 8.989 1.00 95.12 175 GLU A N 1
ATOM 1424 C CA . GLU A 1 175 ? -3.734 9.698 8.679 1.00 95.12 175 GLU A CA 1
ATOM 1425 C C . GLU A 1 175 ? -3.924 10.531 7.406 1.00 95.12 175 GLU A C 1
ATOM 1427 O O . GLU A 1 175 ? -3.461 11.669 7.307 1.00 95.12 175 GLU A O 1
ATOM 1432 N N . LEU A 1 176 ? -4.555 9.928 6.407 1.00 92.44 176 LEU A N 1
ATOM 1433 C CA . LEU A 1 176 ? -4.790 10.536 5.115 1.00 92.44 176 LEU A CA 1
ATOM 1434 C C . LEU A 1 176 ? -5.875 11.608 5.257 1.00 92.44 176 LEU A C 1
ATOM 1436 O O . LEU A 1 176 ? -7.023 11.302 5.569 1.00 92.44 176 LEU A O 1
ATOM 1440 N N . GLN A 1 177 ? -5.507 12.857 4.984 1.00 82.31 177 GLN A N 1
ATOM 1441 C CA . GLN A 1 177 ? -6.443 13.959 4.796 1.00 82.31 177 GLN A CA 1
ATOM 1442 C C . GLN A 1 177 ? -6.402 14.346 3.324 1.00 82.31 177 GLN A C 1
ATOM 1444 O O . GLN A 1 177 ? -5.513 15.077 2.892 1.00 82.31 177 GLN A O 1
ATOM 1449 N N . LEU A 1 178 ? -7.325 13.801 2.536 1.00 69.56 178 LEU A N 1
ATOM 1450 C CA . LEU A 1 178 ? -7.578 14.356 1.215 1.00 69.56 178 LEU A CA 1
ATOM 1451 C C . LEU A 1 178 ? -8.422 15.604 1.441 1.00 69.56 178 LEU A C 1
ATOM 1453 O O . LEU A 1 178 ? -9.468 15.525 2.083 1.00 69.56 178 LEU A O 1
ATOM 1457 N N . ALA A 1 179 ? -7.918 16.758 1.007 1.00 55.66 179 ALA A N 1
ATOM 1458 C CA . ALA A 1 179 ? -8.702 17.979 1.040 1.00 55.66 179 ALA A CA 1
ATOM 1459 C C . ALA A 1 179 ? -10.005 17.721 0.273 1.00 55.66 179 ALA A C 1
ATOM 1461 O O . ALA A 1 179 ? -9.966 17.233 -0.856 1.00 55.66 179 ALA A O 1
ATOM 1462 N N . GLU A 1 180 ? -11.147 18.012 0.896 1.00 48.47 180 GLU A N 1
ATOM 1463 C CA . GLU A 1 180 ? -12.372 18.201 0.132 1.00 48.47 180 GLU A CA 1
ATOM 1464 C C . GLU A 1 180 ? -12.096 19.395 -0.783 1.00 48.47 180 GLU A C 1
ATOM 1466 O O . GLU A 1 180 ? -11.833 20.496 -0.296 1.00 48.47 180 GLU A O 1
ATOM 1471 N N . ASP A 1 181 ? -12.052 19.166 -2.095 1.00 38.69 181 ASP A N 1
ATOM 1472 C CA . ASP A 1 181 ? -12.082 20.263 -3.054 1.00 38.69 181 ASP A CA 1
ATOM 1473 C C . ASP A 1 181 ? -13.404 21.022 -2.794 1.00 38.69 181 ASP A C 1
ATOM 1475 O O . ASP A 1 181 ? -14.486 20.500 -3.072 1.00 38.69 181 ASP A O 1
ATOM 1479 N N . ILE A 1 182 ? -13.303 22.194 -2.149 1.00 33.09 182 ILE A N 1
ATOM 1480 C CA . ILE A 1 182 ? -14.408 23.133 -1.871 1.00 33.09 182 ILE A CA 1
ATOM 1481 C C . ILE A 1 182 ? -14.873 23.772 -3.180 1.00 33.09 182 ILE A C 1
ATOM 1483 O O . ILE A 1 182 ? -13.995 24.241 -3.943 1.00 33.09 182 ILE A O 1
#

Foldseek 3Di:
DEEEEEAEAQQLCLVVLLVVLCVVCVVVVAAADEDELVVQLCVQPPPLDDPDVVSSVVSLLVSLLVVQVVVQVVVVVVHYYYYYDHDFDPCSVCSNVVSHDPPYFYFYEYRDEDLVSSLVSQVPDPDHDPSVVRVVVVVVSVPDPDGAF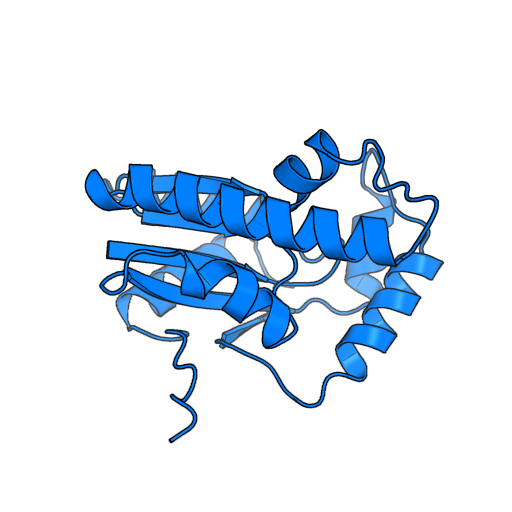YYQHSPDDSVVSSVVSVVCVVVVGRGTDDDPPD